Protein AF-0000000070612175 (afdb_homodimer)

InterPro domains:
  IPR002068 Alpha crystallin/Hsp20 domain [PF00011] (38-135)
  IPR002068 Alpha crystallin/Hsp20 domain [PS01031] (26-137)
  IPR008978 HSP20-like chaperone [G3DSA:2.60.40.790] (31-135)
  IPR008978 HSP20-like chaperone [SSF49764] (30-135)
  IPR022848 Small heat shock protein IbpB [MF_02001] (1-142)
  IPR022848 Small heat shock protein IbpB [NF008618] (1-142)
  IPR037913 Small heat shock protein IbpA/IbpB, ACD domain [cd06470] (33-121)

pLDDT: mean 76.3, std 21.29, range [29.06, 98.12]

Radius of gyration: 29.61 Å; Cα contacts (8 Å, |Δi|>4): 468; chains: 2; bounding box: 37×147×81 Å

Foldseek 3Di:
DPPPPCVVVCCVFQVPQCVVVCVVVVPVDDDPWDWDWDDPDPWKIKIKTQAAQADPVQWDWDDDQQKIKIWGAHDDDPDDDDDPDDDDDHGTDMGMGGHDNQKDFPDWDDDNRMIMTMMGGDDDPPPPPPDDPPPPDPPPPD/DPPPPCVVVCCVFQCPVCVVVCVVVVPVPPDPWDWDWDDPDPWKIKIKTQAAQADPVQWDWDDDQQKIKIWGAHDDDPDDDDDPDDDDDHGTDMDMGGHDNQKDFPDWDADNRMIMTMMGGDDDPPPPPDDDPPPPPDPDPD

Sequence (284 aa):
MRNYDLSPLLRQWIGFDKLANALQNSGESQSFPPYNIEKSDDNHYRITLALAGFRQEDLDIQLEGTRLTVKGTPEQPENEPKWLHQGLVMQPFSLSFTLAENMEVSGATFTNGLLHIDLTRNEPETIPPQRIAINERSALNSMRNYDLSPLLRQWIGFDKLANALQNSGESQSFPPYNIEKSDDNHYRITLALAGFRQEDLDIQLEGTRLTVKGTPEQPENEPKWLHQGLVMQPFSLSFTLAENMEVSGATFTNGLLHIDLTRNEPETIPPQRIAINERSALNS

Secondary structure (DSSP, 8-state):
-----HHHHHHHHHHHHHHHHHHHT-SS--PSSPEEEEE-SSSEEEEEEE-TT--GGGEEEEEETTEEEEEE-PPPPSS--EEEEE------EEEEEEPPTTEEEEEEEEETTEEEEEEEE---------------------/-----HHHHHHHHHHHHHHHHHHHT-SS--PSSPEEEEEEETTEEEEEEE-TT--GGGEEEEEETTEEEEEE-PPPPSS--EEEEE------EEEEEEPPTTEEEEEEEEETTEEEEEEEE---------------------

Organism: NCBI:txid59203

Structure (mmCIF, N/CA/C/O backbone):
data_AF-0000000070612175-model_v1
#
loop_
_entity.id
_entity.type
_entity.pdbx_description
1 polymer 'Small heat shock protein IbpB'
#
loop_
_atom_site.group_PDB
_atom_site.id
_atom_site.type_symbol
_atom_site.label_atom_id
_atom_site.label_alt_id
_atom_site.label_comp_id
_atom_site.label_asym_id
_atom_site.label_entity_id
_atom_site.label_seq_id
_atom_site.pdbx_PDB_ins_code
_atom_site.Cartn_x
_atom_site.Cartn_y
_atom_site.Cartn_z
_atom_site.occupancy
_atom_site.B_iso_or_equiv
_atom_site.auth_seq_id
_atom_site.auth_comp_id
_atom_site.auth_asym_id
_atom_site.auth_atom_id
_atom_site.pdbx_PDB_model_num
ATOM 1 N N . MET A 1 1 ? -13.453 32.75 13.164 1 30.03 1 MET A N 1
ATOM 2 C CA . MET A 1 1 ? -12.695 31.484 13.258 1 30.03 1 MET A CA 1
ATOM 3 C C . MET A 1 1 ? -12.023 31.156 11.922 1 30.03 1 MET A C 1
ATOM 5 O O . MET A 1 1 ? -12.711 30.984 10.914 1 30.03 1 MET A O 1
ATOM 9 N N . ARG A 1 2 ? -10.898 31.703 11.648 1 33.03 2 ARG A N 1
ATOM 10 C CA . ARG A 1 2 ? -10.367 31.766 10.289 1 33.03 2 ARG A CA 1
ATOM 11 C C . ARG A 1 2 ? -9.953 30.375 9.805 1 33.03 2 ARG A C 1
ATOM 13 O O . ARG A 1 2 ? -9.07 29.75 10.383 1 33.03 2 ARG A O 1
ATOM 20 N N . ASN A 1 3 ? -10.797 29.594 9.234 1 36.06 3 ASN A N 1
ATOM 21 C CA . ASN A 1 3 ? -10.703 28.281 8.625 1 36.06 3 ASN A CA 1
ATOM 22 C C . ASN A 1 3 ? -9.586 28.219 7.586 1 36.06 3 ASN A C 1
ATOM 24 O O . ASN A 1 3 ? -9.688 28.812 6.52 1 36.06 3 ASN A O 1
ATOM 28 N N . TYR A 1 4 ? -8.359 28.375 8.133 1 40.34 4 TYR A N 1
ATOM 29 C CA . TYR A 1 4 ? -7.32 28.297 7.117 1 40.34 4 TYR A CA 1
ATOM 30 C C . TYR A 1 4 ? -7.422 27 6.328 1 40.34 4 TYR A C 1
ATOM 32 O O . TYR A 1 4 ? -7.211 25.922 6.875 1 40.34 4 TYR A O 1
ATOM 40 N N . ASP A 1 5 ? -8.266 27 5.398 1 44.97 5 ASP A N 1
ATOM 41 C CA . ASP A 1 5 ? -8.398 25.969 4.363 1 44.97 5 ASP A CA 1
ATOM 42 C C . ASP A 1 5 ? -7.035 25.609 3.781 1 44.97 5 ASP A C 1
ATOM 44 O O . ASP A 1 5 ? -6.367 26.438 3.168 1 44.97 5 ASP A O 1
ATOM 48 N N . LEU A 1 6 ? -6.418 24.656 4.566 1 51.06 6 LEU A N 1
ATOM 49 C CA . LEU A 1 6 ? -5.121 24.188 4.086 1 51.06 6 LEU A CA 1
ATOM 50 C C . LEU A 1 6 ? -5.215 23.734 2.635 1 51.06 6 LEU A C 1
ATOM 52 O O . LEU A 1 6 ? -4.199 23.391 2.02 1 51.06 6 LEU A O 1
ATOM 56 N N . SER A 1 7 ? -6.504 23.703 2.135 1 52.03 7 SER A N 1
ATOM 57 C CA . SER A 1 7 ? -6.648 23.281 0.743 1 52.03 7 SER A CA 1
ATOM 58 C C . SER A 1 7 ? -5.77 24.125 -0.18 1 52.03 7 SER A C 1
ATOM 60 O O . SER A 1 7 ? -5.055 23.594 -1.026 1 52.03 7 SER A O 1
ATOM 62 N N . PRO A 1 8 ? -5.992 25.406 -0.081 1 51.88 8 PRO A N 1
ATOM 63 C CA . PRO A 1 8 ? -5.113 26.234 -0.915 1 51.88 8 PRO A CA 1
ATOM 64 C C . PRO A 1 8 ? -3.635 26.047 -0.581 1 51.88 8 PRO A C 1
ATOM 66 O O . PRO A 1 8 ? -2.779 26.188 -1.459 1 51.88 8 PRO A O 1
ATOM 69 N N . LEU A 1 9 ? -3.398 25.781 0.625 1 50.34 9 LEU A N 1
ATOM 70 C CA . LEU A 1 9 ? -2.01 25.609 1.033 1 50.34 9 LEU A CA 1
ATOM 71 C C . LEU A 1 9 ? -1.46 24.266 0.544 1 50.34 9 LEU A C 1
ATOM 73 O O . LEU A 1 9 ? -0.3 24.188 0.136 1 50.34 9 LEU A O 1
ATOM 77 N N . LEU A 1 10 ? -2.338 23.375 0.688 1 52.38 10 LEU A N 1
ATOM 78 C CA . LEU A 1 10 ? -1.902 22.062 0.208 1 52.38 10 LEU A CA 1
ATOM 79 C C . LEU A 1 10 ? -1.507 22.141 -1.264 1 52.38 10 LEU A C 1
ATOM 81 O O . LEU A 1 10 ? -0.52 21.516 -1.674 1 52.38 10 LEU A O 1
ATOM 85 N N . ARG A 1 11 ? -2.422 22.719 -2.055 1 47.84 11 ARG A N 1
ATOM 86 C CA . ARG A 1 11 ? -2.072 22.906 -3.459 1 47.84 11 ARG A CA 1
ATOM 87 C C . ARG A 1 11 ? -0.738 23.625 -3.6 1 47.84 11 ARG A C 1
ATOM 89 O O . ARG A 1 11 ? 0.054 23.312 -4.492 1 47.84 11 ARG A O 1
ATOM 96 N N . GLN A 1 12 ? -0.571 24.656 -2.947 1 44.84 12 GLN A N 1
ATOM 97 C CA . GLN A 1 12 ? 0.654 25.453 -2.979 1 44.84 12 GLN A CA 1
ATOM 98 C C . GLN A 1 12 ? 1.843 24.641 -2.461 1 44.84 12 GLN A C 1
ATOM 100 O O . GLN A 1 12 ? 2.965 24.797 -2.947 1 44.84 12 GLN A O 1
ATOM 105 N N . TRP A 1 13 ? 1.616 23.922 -1.506 1 46.62 13 TRP A N 1
ATOM 106 C CA . TRP A 1 13 ? 2.656 23.188 -0.787 1 46.62 13 TRP A CA 1
ATOM 107 C C . TRP A 1 13 ? 2.988 21.875 -1.492 1 46.62 13 TRP A C 1
ATOM 109 O O . TRP A 1 13 ? 4.156 21.484 -1.575 1 46.62 13 TRP A O 1
ATOM 119 N N . ILE A 1 14 ? 1.94 21.141 -1.938 1 46.22 14 ILE A N 1
ATOM 120 C CA . ILE A 1 14 ? 2.123 19.875 -2.639 1 46.22 14 ILE A CA 1
ATOM 121 C C . ILE A 1 14 ? 2.596 20.141 -4.066 1 46.22 14 ILE A C 1
ATOM 123 O O . ILE A 1 14 ? 3.113 19.234 -4.734 1 46.22 14 ILE A O 1
ATOM 127 N N . GLY A 1 15 ? 2.32 21.234 -4.527 1 43.47 15 GLY A N 1
ATOM 128 C CA . GLY A 1 15 ? 2.574 21.547 -5.926 1 43.47 15 GLY A CA 1
ATOM 129 C C . GLY A 1 15 ? 4.02 21.312 -6.336 1 43.47 15 GLY A C 1
ATOM 130 O O . GLY A 1 15 ? 4.289 20.891 -7.461 1 43.47 15 GLY A O 1
ATOM 131 N N . PHE A 1 16 ? 4.938 21.812 -5.57 1 42.5 16 PHE A N 1
ATOM 132 C CA . PHE A 1 16 ? 6.258 21.797 -6.184 1 42.5 16 PHE A CA 1
ATOM 133 C C . PHE A 1 16 ? 6.77 20.375 -6.34 1 42.5 16 PHE A C 1
ATOM 135 O O . PHE A 1 16 ? 7.383 20.031 -7.352 1 42.5 16 PHE A O 1
ATOM 142 N N . ASP A 1 17 ? 6.617 19.609 -5.27 1 46 17 ASP A N 1
ATOM 143 C CA . ASP A 1 17 ? 7.211 18.281 -5.387 1 46 17 ASP A CA 1
ATOM 144 C C . ASP A 1 17 ? 6.367 17.375 -6.285 1 46 17 ASP A C 1
ATOM 146 O O . ASP A 1 17 ? 6.895 16.484 -6.957 1 46 17 ASP A O 1
ATOM 150 N N . LYS A 1 18 ? 5.039 17.625 -6.199 1 46.41 18 LYS A N 1
ATOM 151 C CA . LYS A 1 18 ? 4.273 16.969 -7.258 1 46.41 18 LYS A CA 1
ATOM 152 C C . LYS A 1 18 ? 4.648 17.516 -8.625 1 46.41 18 LYS A C 1
ATOM 154 O O . LYS A 1 18 ? 4.656 16.781 -9.617 1 46.41 18 LYS A O 1
ATOM 159 N N . LEU A 1 19 ? 4.875 18.797 -8.594 1 45.16 19 LEU A N 1
ATOM 160 C CA . LEU A 1 19 ? 5.32 19.375 -9.859 1 45.16 19 LEU A CA 1
ATOM 161 C C . LEU A 1 19 ? 6.645 18.766 -10.297 1 45.16 19 LEU A C 1
ATOM 163 O O . LEU A 1 19 ? 6.828 18.453 -11.477 1 45.16 19 LEU A O 1
ATOM 167 N N . ALA A 1 20 ? 7.551 18.766 -9.383 1 44.38 20 ALA A N 1
ATOM 168 C CA . ALA A 1 20 ? 8.812 18.156 -9.789 1 44.38 20 ALA A CA 1
ATOM 169 C C . ALA A 1 20 ? 8.625 16.688 -10.141 1 44.38 20 ALA A C 1
ATOM 171 O O . ALA A 1 20 ? 9.18 16.203 -11.133 1 44.38 20 ALA A O 1
ATOM 172 N N . ASN A 1 21 ? 7.914 16.016 -9.289 1 46.25 21 ASN A N 1
ATOM 173 C CA . ASN A 1 21 ? 7.617 14.625 -9.641 1 46.25 21 ASN A CA 1
ATOM 174 C C . ASN A 1 21 ? 6.668 14.539 -10.836 1 46.25 21 ASN A C 1
ATOM 176 O O . ASN A 1 21 ? 6.816 13.672 -11.695 1 46.25 21 ASN A O 1
ATOM 180 N N . ALA A 1 22 ? 5.625 15.398 -10.836 1 43.97 22 ALA A N 1
ATOM 181 C CA . ALA A 1 22 ? 4.734 15.461 -11.992 1 43.97 22 ALA A CA 1
ATOM 182 C C . ALA A 1 22 ? 5.488 15.891 -13.242 1 43.97 22 ALA A C 1
ATOM 184 O O . ALA A 1 22 ? 5.23 15.391 -14.336 1 43.97 22 ALA A O 1
ATOM 185 N N . LEU A 1 23 ? 6.18 16.938 -13.164 1 44.41 23 LEU A N 1
ATOM 186 C CA . LEU A 1 23 ? 6.941 17.344 -14.344 1 44.41 23 LEU A CA 1
ATOM 187 C C . LEU A 1 23 ? 7.863 16.234 -14.812 1 44.41 23 LEU A C 1
ATOM 189 O O . LEU A 1 23 ? 8.07 16.047 -16.016 1 44.41 23 LEU A O 1
ATOM 193 N N . GLN A 1 24 ? 8.539 15.648 -13.883 1 44.69 24 GLN A N 1
ATOM 194 C CA . GLN A 1 24 ? 9.312 14.5 -14.344 1 44.69 24 GLN A CA 1
ATOM 195 C C . GLN A 1 24 ? 8.406 13.375 -14.828 1 44.69 24 GLN A C 1
ATOM 197 O O . GLN A 1 24 ? 8.758 12.641 -15.75 1 44.69 24 GLN A O 1
ATOM 202 N N . ASN A 1 25 ? 7.324 13.188 -14 1 45.19 25 ASN A N 1
ATOM 203 C CA . ASN A 1 25 ? 6.34 12.242 -14.523 1 45.19 25 ASN A CA 1
ATOM 204 C C . ASN A 1 25 ? 5.246 12.961 -15.312 1 45.19 25 ASN A C 1
ATOM 206 O O . ASN A 1 25 ? 4.234 13.375 -14.734 1 45.19 25 ASN A O 1
ATOM 210 N N . SER A 1 26 ? 5.379 13.852 -16.078 1 42.25 26 SER A N 1
ATOM 211 C CA . SER A 1 26 ? 4.426 14.547 -16.938 1 42.25 26 SER A CA 1
ATOM 212 C C . SER A 1 26 ? 3.156 13.727 -17.141 1 42.25 26 SER A C 1
ATOM 214 O O . SER A 1 26 ? 2.15 14.242 -17.625 1 42.25 26 SER A O 1
ATOM 216 N N . GLY A 1 27 ? 3.217 12.43 -17.5 1 41.69 27 GLY A N 1
ATOM 217 C CA . GLY A 1 27 ? 1.937 11.781 -17.734 1 41.69 27 GLY A CA 1
ATOM 218 C C . GLY A 1 27 ? 1.049 11.734 -16.516 1 41.69 27 GLY A C 1
ATOM 219 O O . GLY A 1 27 ? 1.504 12.016 -15.398 1 41.69 27 GLY A O 1
ATOM 220 N N . GLU A 1 28 ? -0.386 11.688 -16.547 1 43.66 28 GLU A N 1
ATOM 221 C CA . GLU A 1 28 ? -1.473 11.414 -15.602 1 43.66 28 GLU A CA 1
ATOM 222 C C . GLU A 1 28 ? -1.005 10.516 -14.461 1 43.66 28 GLU A C 1
ATOM 224 O O . GLU A 1 28 ? -1.824 9.93 -13.75 1 43.66 28 GLU A O 1
ATOM 229 N N . SER A 1 29 ? 0.224 10.18 -14.297 1 48.75 29 SER A N 1
ATOM 230 C CA . SER A 1 29 ? 0.686 9.078 -13.461 1 48.75 29 SER A CA 1
ATOM 231 C C . SER A 1 29 ? 0.531 9.414 -11.977 1 48.75 29 SER A C 1
ATOM 233 O O . SER A 1 29 ? 0.9 10.508 -11.539 1 48.75 29 SER A O 1
ATOM 235 N N . GLN A 1 30 ? -0.435 8.945 -11.305 1 54.59 30 GLN A N 1
ATOM 236 C CA . GLN A 1 30 ? -0.708 9.031 -9.875 1 54.59 30 GLN A CA 1
ATOM 237 C C . GLN A 1 30 ? 0.587 9.047 -9.07 1 54.59 30 GLN A C 1
ATOM 239 O O . GLN A 1 30 ? 1.458 8.195 -9.266 1 54.59 30 GLN A O 1
ATOM 244 N N . SER A 1 31 ? 0.996 10.156 -8.414 1 72.81 31 SER A N 1
ATOM 245 C CA . SER A 1 31 ? 2.162 10.383 -7.57 1 72.81 31 SER A CA 1
ATOM 246 C C . SER A 1 31 ? 2.307 9.281 -6.527 1 72.81 31 SER A C 1
ATOM 248 O O . SER A 1 31 ? 1.311 8.766 -6.016 1 72.81 31 SER A O 1
ATOM 250 N N . PHE A 1 32 ? 3.443 8.633 -6.523 1 85.12 32 PHE A N 1
ATOM 251 C CA . PHE A 1 32 ? 3.787 7.684 -5.477 1 85.12 32 PHE A CA 1
ATOM 252 C C . PHE A 1 32 ? 4.586 8.359 -4.367 1 85.12 32 PHE A C 1
ATOM 254 O O . PHE A 1 32 ? 5.496 9.148 -4.645 1 85.12 32 PHE A O 1
ATOM 261 N N . PRO A 1 33 ? 4.316 8.047 -3.062 1 92.75 33 PRO A N 1
ATOM 262 C CA . PRO A 1 33 ? 3.25 7.156 -2.607 1 92.75 33 PRO A CA 1
ATOM 263 C C . PRO A 1 33 ? 1.924 7.883 -2.396 1 92.75 33 PRO A C 1
ATOM 265 O O . PRO A 1 33 ? 1.91 9.086 -2.131 1 92.75 33 PRO A O 1
ATOM 268 N N . PRO A 1 34 ? 0.816 7.086 -2.57 1 91.38 34 PRO A N 1
ATOM 269 C CA . PRO A 1 34 ? -0.461 7.68 -2.166 1 91.38 34 PRO A CA 1
ATOM 270 C C . PRO A 1 34 ? -0.482 8.086 -0.694 1 91.38 34 PRO A C 1
ATOM 272 O O . PRO A 1 34 ? 0.13 7.418 0.143 1 91.38 34 PRO A O 1
ATOM 275 N N . TYR A 1 35 ? -1.179 9.18 -0.452 1 92.62 35 TYR A N 1
ATOM 276 C CA . TYR A 1 35 ? -1.218 9.617 0.939 1 92.62 35 TYR A CA 1
ATOM 277 C C . TYR A 1 35 ? -2.525 10.336 1.25 1 92.62 35 TYR A C 1
ATOM 279 O O . TYR A 1 35 ? -3.236 10.766 0.338 1 92.62 35 TYR A O 1
ATOM 287 N N . ASN A 1 36 ? -2.848 10.359 2.539 1 92.56 36 ASN A N 1
ATOM 288 C CA . ASN A 1 36 ? -3.969 11.117 3.088 1 92.56 36 ASN A CA 1
ATOM 289 C C . ASN A 1 36 ? -3.496 12.195 4.059 1 92.56 36 ASN A C 1
ATOM 291 O O . ASN A 1 36 ? -2.445 12.055 4.688 1 92.56 36 ASN A O 1
ATOM 295 N N . ILE A 1 37 ? -4.211 13.234 4.109 1 91.12 37 ILE A N 1
ATOM 296 C CA . ILE A 1 37 ? -4.074 14.227 5.168 1 91.12 37 ILE A CA 1
ATOM 297 C C . ILE A 1 37 ? -5.426 14.453 5.84 1 91.12 37 ILE A C 1
ATOM 299 O O . ILE A 1 37 ? -6.422 14.734 5.164 1 91.12 37 ILE A O 1
ATOM 303 N N . GLU A 1 38 ? -5.367 14.25 7.164 1 92 38 GLU A N 1
ATOM 304 C CA . GLU A 1 38 ? -6.629 14.422 7.879 1 92 38 GLU A CA 1
ATOM 305 C C . GLU A 1 38 ? -6.465 15.375 9.062 1 92 38 GLU A C 1
ATOM 307 O O . GLU A 1 38 ? -5.359 15.547 9.578 1 92 38 GLU A O 1
ATOM 312 N N . LYS A 1 39 ? -7.602 15.922 9.312 1 89.62 39 LYS A N 1
ATOM 313 C CA . LYS A 1 39 ? -7.707 16.719 10.531 1 89.62 39 LYS A CA 1
ATOM 314 C C . LYS A 1 39 ? -8.531 16 11.594 1 89.62 39 LYS A C 1
ATOM 316 O O . LYS A 1 39 ? -9.695 15.672 11.359 1 89.62 39 LYS A O 1
ATOM 321 N N . SER A 1 40 ? -7.926 15.625 12.664 1 83.38 40 SER A N 1
ATOM 322 C CA . SER A 1 40 ? -8.625 14.898 13.711 1 83.38 40 SER A CA 1
ATOM 323 C C . SER A 1 40 ? -9.422 15.844 14.609 1 83.38 40 SER A C 1
ATOM 325 O O . SER A 1 40 ? -10.508 15.5 15.078 1 83.38 40 SER A O 1
ATOM 327 N N . ASP A 1 41 ? -8.883 16.844 15.008 1 82.81 41 ASP A N 1
ATOM 328 C CA . ASP A 1 41 ? -9.555 17.938 15.695 1 82.81 41 ASP A CA 1
ATOM 329 C C . ASP A 1 41 ? -8.93 19.281 15.328 1 82.81 41 ASP A C 1
ATOM 331 O O . ASP A 1 41 ? -8.188 19.391 14.352 1 82.81 41 ASP A O 1
ATOM 335 N N . ASP A 1 42 ? -9.273 20.312 16.078 1 78.44 42 ASP A N 1
ATOM 336 C CA . ASP A 1 42 ? -8.891 21.656 15.688 1 78.44 42 ASP A CA 1
ATOM 337 C C . ASP A 1 42 ? -7.371 21.828 15.68 1 78.44 42 ASP A C 1
ATOM 339 O O . ASP A 1 42 ? -6.832 22.656 14.945 1 78.44 42 ASP A O 1
ATOM 343 N N . ASN A 1 43 ? -6.707 20.953 16.406 1 87.75 43 ASN A N 1
ATOM 344 C CA . ASN A 1 43 ? -5.27 21.172 16.531 1 87.75 43 ASN A CA 1
ATOM 345 C C . ASN A 1 43 ? -4.477 19.922 16.172 1 87.75 43 ASN A C 1
ATOM 347 O O . ASN A 1 43 ? -3.252 19.891 16.328 1 87.75 43 ASN A O 1
ATOM 351 N N . HIS A 1 44 ? -5.148 18.953 15.797 1 91.75 44 HIS A N 1
ATOM 352 C CA . HIS A 1 44 ? -4.441 17.703 15.516 1 91.75 44 HIS A CA 1
ATOM 353 C C . HIS A 1 44 ? -4.629 17.281 14.07 1 91.75 44 HIS A C 1
ATOM 355 O O . HIS A 1 44 ? -5.75 17.297 13.555 1 91.75 44 HIS A O 1
ATOM 361 N N . TYR A 1 45 ? -3.5 16.969 13.391 1 92.38 45 TYR A N 1
ATOM 362 C CA . TYR A 1 45 ? -3.482 16.516 12 1 92.38 45 TYR A CA 1
ATOM 363 C C . TYR A 1 45 ? -2.672 15.242 11.859 1 92.38 45 TYR A C 1
ATOM 365 O O . TYR A 1 45 ? -1.813 14.938 12.688 1 92.38 45 TYR A O 1
ATOM 373 N N . ARG A 1 46 ? -3.059 14.57 10.805 1 94.56 46 ARG A N 1
ATOM 374 C CA . ARG A 1 46 ? -2.277 13.367 10.531 1 94.56 46 ARG A CA 1
ATOM 375 C C . ARG A 1 46 ? -2.057 13.188 9.031 1 94.56 46 ARG A C 1
ATOM 377 O O . ARG A 1 46 ? -2.994 13.312 8.242 1 94.56 46 ARG A O 1
ATOM 384 N N . ILE A 1 47 ? -0.819 12.961 8.656 1 93.88 47 ILE A N 1
ATOM 385 C CA . ILE A 1 47 ? -0.459 12.531 7.312 1 93.88 47 ILE A CA 1
ATOM 386 C C . ILE A 1 47 ? -0.247 11.023 7.289 1 93.88 47 ILE A C 1
ATOM 388 O O . ILE A 1 47 ? 0.458 10.477 8.141 1 93.88 47 ILE A O 1
ATOM 392 N N . THR A 1 48 ? -0.921 10.367 6.379 1 95.88 48 THR A N 1
ATOM 393 C CA . THR A 1 48 ? -0.756 8.922 6.242 1 95.88 48 THR A CA 1
ATOM 394 C C . THR A 1 48 ? -0.279 8.562 4.84 1 95.88 48 THR A C 1
ATOM 396 O O . THR A 1 48 ? -0.896 8.961 3.848 1 95.88 48 THR A O 1
ATOM 399 N N . LEU A 1 49 ? 0.831 7.871 4.746 1 95.5 49 LEU A N 1
ATOM 400 C CA . LEU A 1 49 ? 1.366 7.398 3.473 1 95.5 49 LEU A CA 1
ATOM 401 C C . LEU A 1 49 ? 1.259 5.883 3.365 1 95.5 49 LEU A C 1
ATOM 403 O O . LEU A 1 49 ? 1.541 5.164 4.328 1 95.5 49 LEU A O 1
ATOM 407 N N . ALA A 1 50 ? 0.842 5.371 2.215 1 97 50 ALA A N 1
ATOM 408 C CA . ALA A 1 50 ? 0.855 3.934 1.957 1 97 50 ALA A CA 1
ATOM 409 C C . ALA A 1 50 ? 2.178 3.5 1.335 1 97 50 ALA A C 1
ATOM 411 O O . ALA A 1 50 ? 2.482 3.859 0.195 1 97 50 ALA A O 1
ATOM 412 N N . LEU A 1 51 ? 2.889 2.713 2.111 1 97.62 51 LEU A N 1
ATOM 413 C CA . LEU A 1 51 ? 4.246 2.332 1.741 1 97.62 51 LEU A CA 1
ATOM 414 C C . LEU A 1 51 ? 4.441 0.824 1.867 1 97.62 51 LEU A C 1
ATOM 416 O O . LEU A 1 51 ? 5.449 0.367 2.414 1 97.62 51 LEU A O 1
ATOM 420 N N . ALA A 1 52 ? 3.475 0.134 1.382 1 97.12 52 ALA A N 1
ATOM 421 C CA . ALA A 1 52 ? 3.578 -1.323 1.424 1 97.12 52 ALA A CA 1
ATOM 422 C C . ALA A 1 52 ? 4.922 -1.793 0.872 1 97.12 52 ALA A C 1
ATOM 424 O O . ALA A 1 52 ? 5.363 -1.331 -0.183 1 97.12 52 ALA A O 1
ATOM 425 N N . GLY A 1 53 ? 5.582 -2.68 1.623 1 96.31 53 GLY A N 1
ATOM 426 C CA . GLY A 1 53 ? 6.828 -3.281 1.173 1 96.31 53 GLY A CA 1
ATOM 427 C C . GLY A 1 53 ? 8.062 -2.574 1.706 1 96.31 53 GLY A C 1
ATOM 428 O O . GLY A 1 53 ? 9.164 -3.113 1.646 1 96.31 53 GLY A O 1
ATOM 429 N N . PHE A 1 54 ? 7.867 -1.357 2.188 1 97.38 54 PHE A N 1
ATOM 430 C CA . PHE A 1 54 ? 8.977 -0.665 2.84 1 97.38 54 PHE A CA 1
ATOM 431 C C . PHE A 1 54 ? 9.148 -1.152 4.273 1 97.38 54 PHE A C 1
ATOM 433 O O . PHE A 1 54 ? 8.188 -1.594 4.906 1 97.38 54 PHE A O 1
ATOM 440 N N . ARG A 1 55 ? 10.398 -1.06 4.699 1 96.56 55 ARG A N 1
ATOM 441 C CA . ARG A 1 55 ? 10.688 -1.188 6.125 1 96.56 55 ARG A CA 1
ATOM 442 C C . ARG A 1 55 ? 10.93 0.177 6.758 1 96.56 55 ARG A C 1
ATOM 444 O O . ARG A 1 55 ? 11.242 1.146 6.062 1 96.56 55 ARG A O 1
ATOM 451 N N . GLN A 1 56 ? 10.711 0.159 8.031 1 96.44 56 GLN A N 1
ATOM 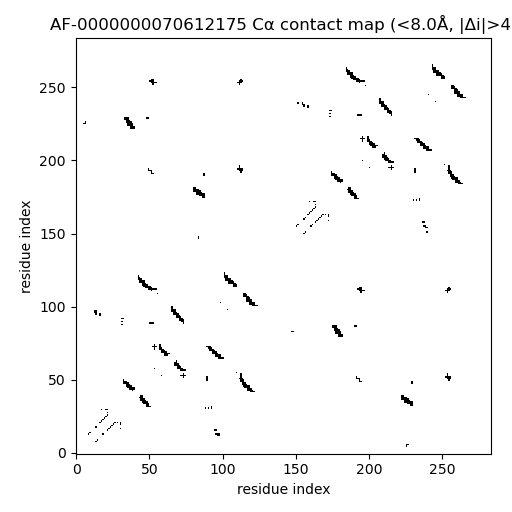452 C CA . GLN A 1 56 ? 10.977 1.409 8.742 1 96.44 56 GLN A CA 1
ATOM 453 C C . GLN A 1 56 ? 12.367 1.935 8.422 1 96.44 56 GLN A C 1
ATOM 455 O O . GLN A 1 56 ? 12.57 3.143 8.273 1 96.44 56 GLN A O 1
ATOM 460 N N . GLU A 1 57 ? 13.328 1.023 8.344 1 96.69 57 GLU A N 1
ATOM 461 C CA . GLU A 1 57 ? 14.719 1.402 8.117 1 96.69 57 GLU A CA 1
ATOM 462 C C . GLU A 1 57 ? 14.922 1.945 6.703 1 96.69 57 GLU A C 1
ATOM 464 O O . GLU A 1 57 ? 15.961 2.539 6.406 1 96.69 57 GLU A O 1
ATOM 469 N N . ASP A 1 58 ? 13.945 1.76 5.828 1 97.5 58 ASP A N 1
ATOM 470 C CA . ASP A 1 58 ? 14.039 2.258 4.461 1 97.5 58 ASP A CA 1
ATOM 471 C C . ASP A 1 58 ? 13.609 3.721 4.375 1 97.5 58 ASP A C 1
ATOM 473 O O . ASP A 1 58 ? 13.711 4.344 3.316 1 97.5 58 ASP A O 1
ATOM 477 N N . LEU A 1 59 ? 13.133 4.27 5.488 1 97.88 59 LEU A N 1
ATOM 478 C CA . LEU A 1 59 ? 12.492 5.582 5.473 1 97.88 59 LEU A CA 1
ATOM 479 C C . LEU A 1 59 ? 13.336 6.605 6.23 1 97.88 59 LEU A C 1
ATOM 481 O O . LEU A 1 59 ? 13.977 6.27 7.227 1 97.88 59 LEU A O 1
ATOM 485 N N . ASP A 1 60 ? 13.289 7.797 5.68 1 97.62 60 ASP A N 1
ATOM 486 C CA . ASP A 1 60 ? 13.906 8.953 6.32 1 97.62 60 ASP A CA 1
ATOM 487 C C . ASP A 1 60 ? 12.922 10.117 6.418 1 97.62 60 ASP A C 1
ATOM 489 O O . ASP A 1 60 ? 12.328 10.516 5.418 1 97.62 60 ASP A O 1
ATOM 493 N N . ILE A 1 61 ? 12.719 10.57 7.59 1 97.19 61 ILE A N 1
ATOM 494 C CA . ILE A 1 61 ? 11.812 11.688 7.844 1 97.19 61 ILE A CA 1
ATOM 495 C C . ILE A 1 61 ? 12.594 12.852 8.453 1 97.19 61 ILE A C 1
ATOM 497 O O . ILE A 1 61 ? 13.234 12.695 9.5 1 97.19 61 ILE A O 1
ATOM 501 N N . GLN A 1 62 ? 12.453 13.992 7.805 1 96.38 62 GLN A N 1
ATOM 502 C CA . GLN A 1 62 ? 13.211 15.148 8.266 1 96.38 62 GLN A CA 1
ATOM 503 C C . GLN A 1 62 ? 12.344 16.406 8.289 1 96.38 62 GLN A C 1
ATOM 505 O O . GLN A 1 62 ? 11.562 16.641 7.363 1 96.38 62 GLN A O 1
ATOM 510 N N . LEU A 1 63 ? 12.578 17.094 9.336 1 94.25 63 LEU A N 1
ATOM 511 C CA . LEU A 1 63 ? 11.961 18.406 9.422 1 94.25 63 LEU A CA 1
ATOM 512 C C . LEU A 1 63 ? 13.016 19.5 9.383 1 94.25 63 LEU A C 1
ATOM 514 O O . LEU A 1 63 ? 13.891 19.562 10.25 1 94.25 63 LEU A O 1
ATOM 518 N N . GLU A 1 64 ? 13 20.297 8.375 1 92.88 64 GLU A N 1
ATOM 519 C CA . GLU A 1 64 ? 13.859 21.469 8.242 1 92.88 64 GLU A CA 1
ATOM 520 C C . GLU A 1 64 ? 13.031 22.75 8.164 1 92.88 64 GLU A C 1
ATOM 522 O O . GLU A 1 64 ? 12.453 23.062 7.125 1 92.88 64 GLU A O 1
ATOM 527 N N . GLY A 1 65 ? 13.125 23.531 9.344 1 91.25 65 GLY A N 1
ATOM 528 C CA . GLY A 1 65 ? 12.188 24.641 9.414 1 91.25 65 GLY A CA 1
ATOM 529 C C . GLY A 1 65 ? 10.742 24.203 9.375 1 91.25 65 GLY A C 1
ATOM 530 O O . GLY A 1 65 ? 10.297 23.422 10.219 1 91.25 65 GLY A O 1
ATOM 531 N N . THR A 1 66 ? 10.016 24.656 8.273 1 89.38 66 THR A N 1
ATOM 532 C CA . THR A 1 66 ? 8.602 24.297 8.148 1 89.38 66 THR A CA 1
ATOM 533 C C . THR A 1 66 ? 8.406 23.25 7.055 1 89.38 66 THR A C 1
ATOM 535 O O . THR A 1 66 ? 7.27 22.891 6.73 1 89.38 66 THR A O 1
ATOM 538 N N . ARG A 1 67 ? 9.508 22.781 6.633 1 90.56 67 ARG A N 1
ATOM 539 C CA . ARG A 1 67 ? 9.406 21.797 5.555 1 90.56 67 ARG A CA 1
ATOM 540 C C . ARG A 1 67 ? 9.609 20.375 6.074 1 90.56 67 ARG A C 1
ATOM 542 O O . ARG A 1 67 ? 10.688 20.047 6.559 1 90.56 67 ARG A O 1
ATOM 549 N N . LEU A 1 68 ? 8.57 19.578 6.016 1 93.06 68 LEU A N 1
ATOM 550 C CA . LEU A 1 68 ? 8.625 18.156 6.363 1 93.06 68 LEU A CA 1
ATOM 551 C C . LEU A 1 68 ? 8.898 17.297 5.133 1 93.06 68 LEU A C 1
ATOM 553 O O . LEU A 1 68 ? 8.125 17.328 4.168 1 93.06 68 LEU A O 1
ATOM 557 N N . THR A 1 69 ? 9.984 16.578 5.195 1 93.31 69 THR A N 1
ATOM 558 C CA . THR A 1 69 ? 10.344 15.75 4.055 1 93.31 69 THR A CA 1
ATOM 559 C C . THR A 1 69 ? 10.383 14.281 4.449 1 93.31 69 THR A C 1
ATOM 561 O O . THR A 1 69 ? 10.945 13.922 5.488 1 93.31 69 THR A O 1
ATOM 564 N N . VAL A 1 70 ? 9.672 13.453 3.639 1 94.81 70 VAL A N 1
ATOM 565 C CA . VAL A 1 70 ? 9.719 12.008 3.797 1 94.81 70 VAL A CA 1
ATOM 566 C C . VAL A 1 70 ? 10.359 11.375 2.566 1 94.81 70 VAL A C 1
ATOM 568 O O . VAL A 1 70 ? 9.93 11.617 1.438 1 94.81 70 VAL A O 1
ATOM 571 N N . LYS A 1 71 ? 11.398 10.633 2.875 1 95.44 71 LYS A N 1
ATOM 572 C CA . LYS A 1 71 ? 12.086 9.922 1.805 1 95.44 71 LYS A CA 1
ATOM 573 C C . LYS A 1 71 ? 12.117 8.422 2.076 1 95.44 71 LYS A C 1
ATOM 575 O O . LYS A 1 71 ? 12.172 7.992 3.23 1 95.44 71 LYS A O 1
ATOM 580 N N . GLY A 1 72 ? 12.086 7.672 0.953 1 95.62 72 GLY A N 1
ATOM 581 C CA . GLY A 1 72 ? 12.203 6.227 1.084 1 95.62 72 GLY A CA 1
ATOM 582 C C . GLY A 1 72 ? 12.805 5.566 -0.138 1 95.62 72 GLY A C 1
ATOM 583 O O . GLY A 1 72 ? 12.555 5.984 -1.269 1 95.62 72 GLY A O 1
ATOM 584 N N . THR A 1 73 ? 13.555 4.566 0.113 1 95.12 73 THR A N 1
ATOM 585 C CA . THR A 1 73 ? 14.086 3.691 -0.926 1 95.12 73 THR A CA 1
ATOM 586 C C . THR A 1 73 ? 13.805 2.229 -0.596 1 95.12 73 THR A C 1
ATOM 588 O O . THR A 1 73 ? 14.32 1.7 0.393 1 95.12 73 THR A O 1
ATOM 591 N N . PRO A 1 74 ? 12.961 1.618 -1.472 1 92.81 74 PRO A N 1
ATOM 592 C CA . PRO A 1 74 ? 12.672 0.216 -1.163 1 92.81 74 PRO A CA 1
ATOM 593 C C . PRO A 1 74 ? 13.867 -0.702 -1.398 1 92.81 74 PRO A C 1
ATOM 595 O O . PRO A 1 74 ? 14.75 -0.383 -2.203 1 92.81 74 PRO A O 1
ATOM 598 N N . GLU A 1 75 ? 13.812 -1.779 -0.661 1 90.75 75 GLU A N 1
ATOM 599 C CA . GLU A 1 75 ? 14.852 -2.783 -0.884 1 90.75 75 GLU A CA 1
ATOM 600 C C . GLU A 1 75 ? 14.758 -3.369 -2.289 1 90.75 75 GLU A C 1
ATOM 602 O O . GLU A 1 75 ? 13.664 -3.664 -2.773 1 90.75 75 GLU A O 1
ATOM 607 N N . GLN A 1 76 ? 15.852 -3.422 -2.916 1 84.06 76 GLN A N 1
ATOM 608 C CA . GLN A 1 76 ? 15.883 -3.986 -4.262 1 84.06 76 GLN A CA 1
ATOM 609 C C . GLN A 1 76 ? 15.969 -5.512 -4.215 1 84.06 76 GLN A C 1
ATOM 611 O O . GLN A 1 76 ? 16.703 -6.074 -3.393 1 84.06 76 GLN A O 1
ATOM 616 N N . PRO A 1 77 ? 15.164 -6.016 -5.137 1 79.12 77 PRO A N 1
ATOM 617 C CA . PRO A 1 77 ? 15.305 -7.473 -5.18 1 79.12 77 PRO A CA 1
ATOM 618 C C . PRO A 1 77 ? 16.688 -7.922 -5.66 1 79.12 77 PRO A C 1
ATOM 620 O O . PRO A 1 77 ? 17.328 -7.219 -6.445 1 79.12 77 PRO A O 1
ATOM 623 N N . GLU A 1 78 ? 17.094 -8.992 -5.086 1 77.81 78 GLU A N 1
ATOM 624 C CA . GLU A 1 78 ? 18.406 -9.523 -5.461 1 77.81 78 GLU A CA 1
ATOM 625 C C . GLU A 1 78 ? 18.438 -9.922 -6.934 1 77.81 78 GLU A C 1
ATOM 627 O O . GLU A 1 78 ? 19.438 -9.688 -7.625 1 77.81 78 GLU A O 1
ATOM 632 N N . ASN A 1 79 ? 17.375 -10.539 -7.461 1 78 79 ASN A N 1
ATOM 633 C CA . ASN A 1 79 ? 17.25 -10.953 -8.852 1 78 79 ASN A CA 1
ATOM 634 C C . ASN A 1 79 ? 16.031 -10.336 -9.516 1 78 79 ASN A C 1
ATOM 636 O O . ASN A 1 79 ? 15.031 -10.047 -8.852 1 78 79 ASN A O 1
ATOM 640 N N . GLU A 1 80 ? 16.219 -9.992 -10.758 1 77.38 80 GLU A N 1
ATOM 641 C CA . GLU A 1 80 ? 15.07 -9.469 -11.492 1 77.38 80 GLU A CA 1
ATOM 642 C C . GLU A 1 80 ? 14.062 -10.57 -11.797 1 77.38 80 GLU A C 1
ATOM 644 O O . GLU A 1 80 ? 14.344 -11.477 -12.578 1 77.38 80 GLU A O 1
ATOM 649 N N . PRO A 1 81 ? 13.055 -10.484 -11.109 1 77.88 81 PRO A N 1
ATOM 650 C CA . PRO A 1 81 ? 12.078 -11.547 -11.336 1 77.88 81 PRO A CA 1
ATOM 651 C C . PRO A 1 81 ? 11.445 -11.477 -12.727 1 77.88 81 PRO A C 1
ATOM 653 O O . PRO A 1 81 ? 11.453 -10.414 -13.359 1 77.88 81 PRO A O 1
ATOM 656 N N . LYS A 1 82 ? 11.133 -12.641 -13.227 1 85.81 82 LYS A N 1
ATOM 657 C CA . LYS A 1 82 ? 10.32 -12.688 -14.438 1 85.81 82 LYS A CA 1
ATOM 658 C C . LYS A 1 82 ? 8.859 -12.352 -14.141 1 85.81 82 LYS A C 1
ATOM 660 O O . LYS A 1 82 ? 8.148 -13.156 -13.539 1 85.81 82 LYS A O 1
ATOM 665 N N . TRP A 1 83 ? 8.461 -11.25 -14.664 1 85 83 TRP A N 1
ATOM 666 C CA . TRP A 1 83 ? 7.133 -10.758 -14.32 1 85 83 TRP A CA 1
ATOM 667 C C . TRP A 1 83 ? 6.09 -11.305 -15.289 1 85 83 TRP A C 1
ATOM 669 O O . TRP A 1 83 ? 6.27 -11.25 -16.516 1 85 83 TRP A O 1
ATOM 679 N N . LEU A 1 84 ? 5.168 -11.875 -14.656 1 83.06 84 LEU A N 1
ATOM 680 C CA . LEU A 1 84 ? 3.992 -12.258 -15.43 1 83.06 84 LEU A CA 1
ATOM 681 C C . LEU A 1 84 ? 2.934 -11.164 -15.398 1 83.06 84 LEU A C 1
ATOM 683 O O . LEU A 1 84 ? 2.162 -11.008 -16.344 1 83.06 84 LEU A O 1
ATOM 687 N N . HIS A 1 85 ? 2.85 -10.461 -14.352 1 86.12 85 HIS A N 1
ATOM 688 C CA . HIS A 1 85 ? 1.989 -9.305 -14.148 1 86.12 85 HIS A CA 1
ATOM 689 C C . HIS A 1 85 ? 2.596 -8.344 -13.133 1 86.12 85 HIS A C 1
ATOM 691 O O . HIS A 1 85 ? 3.061 -8.758 -12.07 1 86.12 85 HIS A O 1
ATOM 697 N N . GLN A 1 86 ? 2.564 -6.984 -13.531 1 84.69 86 GLN A N 1
ATOM 698 C CA . GLN A 1 86 ? 3.119 -5.973 -12.633 1 84.69 86 GLN A CA 1
ATOM 699 C C . GLN A 1 86 ? 2.133 -4.824 -12.422 1 84.69 86 GLN A C 1
ATOM 701 O O . GLN A 1 86 ? 1.925 -4.004 -13.32 1 84.69 86 GLN A O 1
ATOM 706 N N . GLY A 1 87 ? 1.655 -4.82 -11.258 1 87.25 87 GLY A N 1
ATOM 707 C CA . GLY A 1 87 ? 0.728 -3.752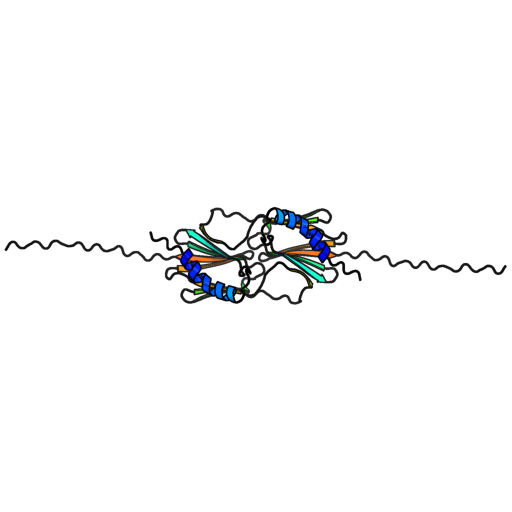 -10.93 1 87.25 87 GLY A CA 1
ATOM 708 C C . GLY A 1 87 ? 1.175 -2.918 -9.742 1 87.25 87 GLY A C 1
ATOM 709 O O . GLY A 1 87 ? 0.626 -1.844 -9.484 1 87.25 87 GLY A O 1
ATOM 710 N N . LEU A 1 88 ? 2.148 -3.363 -9.039 1 89.06 88 LEU A N 1
ATOM 711 C CA . LEU A 1 88 ? 2.629 -2.678 -7.844 1 89.06 88 LEU A CA 1
ATOM 712 C C . LEU A 1 88 ? 3.664 -1.618 -8.203 1 89.06 88 LEU A C 1
ATOM 714 O O . LEU A 1 88 ? 4.523 -1.848 -9.062 1 89.06 88 LEU A O 1
ATOM 718 N N . VAL A 1 89 ? 3.416 -0.531 -7.617 1 85.94 89 VAL A N 1
ATOM 719 C CA . VAL A 1 89 ? 4.438 0.506 -7.734 1 85.94 89 VAL A CA 1
ATOM 720 C C . VAL A 1 89 ? 5.191 0.639 -6.414 1 85.94 89 VAL A C 1
ATOM 722 O O . VAL A 1 89 ? 4.59 0.922 -5.375 1 85.94 89 VAL A O 1
ATOM 725 N N . MET A 1 90 ? 6.355 0.251 -6.441 1 90.56 90 MET A N 1
ATOM 726 C CA . MET A 1 90 ? 7.285 0.422 -5.328 1 90.56 90 MET A CA 1
ATOM 727 C C . MET A 1 90 ? 8.609 1.009 -5.809 1 90.56 90 MET A C 1
ATOM 729 O O . MET A 1 90 ? 9.445 0.293 -6.363 1 90.56 90 MET A O 1
ATOM 733 N N . GLN A 1 91 ? 8.75 2.203 -5.523 1 90.69 91 GLN A N 1
ATOM 734 C CA . GLN A 1 91 ? 9.914 2.914 -6.043 1 90.69 91 GLN A CA 1
ATOM 735 C C . GLN A 1 91 ? 10.414 3.959 -5.051 1 90.69 91 GLN A C 1
ATOM 737 O O . GLN A 1 91 ? 9.703 4.312 -4.105 1 90.69 91 GLN A O 1
ATOM 742 N N . PRO A 1 92 ? 11.695 4.273 -5.227 1 92.75 92 PRO A N 1
ATOM 743 C CA . PRO A 1 92 ? 12.141 5.383 -4.379 1 92.75 92 PRO A CA 1
ATOM 744 C C . PRO A 1 92 ? 11.242 6.613 -4.496 1 92.75 92 PRO A C 1
ATOM 746 O O . PRO A 1 92 ? 10.68 6.871 -5.559 1 92.75 92 PRO A O 1
ATOM 749 N N . PHE A 1 93 ? 11.148 7.328 -3.41 1 88.88 93 PHE A N 1
ATOM 750 C CA . PHE A 1 93 ? 10.305 8.516 -3.438 1 88.88 93 PHE A CA 1
ATOM 751 C C . PHE A 1 93 ? 10.844 9.586 -2.498 1 88.88 93 PHE A C 1
ATOM 753 O O . PHE A 1 93 ? 11.664 9.297 -1.625 1 88.88 93 PHE A O 1
ATOM 760 N N . SER A 1 94 ? 10.422 10.789 -2.727 1 91.69 94 SER A N 1
ATOM 761 C CA . SER A 1 94 ? 10.617 11.945 -1.852 1 91.69 94 SER A CA 1
ATOM 762 C C . SER A 1 94 ? 9.383 12.844 -1.846 1 91.69 94 SER A C 1
ATOM 764 O O . SER A 1 94 ? 9 13.383 -2.885 1 91.69 94 SER A O 1
ATOM 766 N N . LEU A 1 95 ? 8.773 12.906 -0.624 1 88.12 95 LEU A N 1
ATOM 767 C CA . LEU A 1 95 ? 7.602 13.75 -0.451 1 88.12 95 LEU A CA 1
ATOM 768 C C . LEU A 1 95 ? 7.863 14.844 0.58 1 88.12 95 LEU A C 1
ATOM 770 O O . LEU A 1 95 ? 8.477 14.586 1.618 1 88.12 95 LEU A O 1
ATOM 774 N N . SER A 1 96 ? 7.395 15.961 0.23 1 91.25 96 SER A N 1
ATOM 775 C CA . SER A 1 96 ? 7.582 17.062 1.171 1 91.25 96 SER A CA 1
ATOM 776 C C . SER A 1 96 ? 6.281 17.812 1.402 1 91.25 96 SER A C 1
ATOM 778 O O . SER A 1 96 ? 5.484 17.984 0.479 1 91.25 96 SER A O 1
ATOM 780 N N . PHE A 1 97 ? 6.176 18.328 2.619 1 88.19 97 PHE A N 1
ATOM 781 C CA . PHE A 1 97 ? 5.039 19.125 3.053 1 88.19 97 PHE A CA 1
ATOM 782 C C . PHE A 1 97 ? 5.508 20.391 3.77 1 88.19 97 PHE A C 1
ATOM 784 O O . PHE A 1 97 ? 6.434 20.344 4.578 1 88.19 97 PHE A O 1
ATOM 791 N N . THR A 1 98 ? 4.891 21.453 3.432 1 89.56 98 THR A N 1
ATOM 792 C CA . THR A 1 98 ? 5.172 22.688 4.172 1 89.56 98 THR A CA 1
ATOM 793 C C . THR A 1 98 ? 4.172 22.875 5.305 1 89.56 98 THR A C 1
ATOM 795 O O . THR A 1 98 ? 2.967 22.969 5.07 1 89.56 98 THR A O 1
ATOM 798 N N . LEU A 1 99 ? 4.742 22.969 6.457 1 87.62 99 LEU A N 1
ATOM 799 C CA . LEU A 1 99 ? 3.896 23.141 7.633 1 87.62 99 LEU A CA 1
ATOM 800 C C . LEU A 1 99 ? 3.762 24.625 7.992 1 87.62 99 LEU A C 1
ATOM 802 O O . LEU A 1 99 ? 4.637 25.422 7.664 1 87.62 99 LEU A O 1
ATOM 806 N N . ALA A 1 100 ? 2.6 24.922 8.641 1 82.81 100 ALA A N 1
ATOM 807 C CA . ALA A 1 100 ? 2.48 26.266 9.211 1 82.81 100 ALA A CA 1
ATOM 808 C C . ALA A 1 100 ? 3.48 26.469 10.344 1 82.81 100 ALA A C 1
ATOM 810 O O . ALA A 1 100 ? 3.949 25.5 10.953 1 82.81 100 ALA A O 1
ATOM 811 N N . GLU A 1 101 ? 3.76 27.703 10.609 1 83 101 GLU A N 1
ATOM 812 C CA . GLU A 1 101 ? 4.75 28.047 11.633 1 83 101 GLU A CA 1
ATOM 813 C C . GLU A 1 101 ? 4.332 27.516 13 1 83 101 GLU A C 1
ATOM 815 O O . GLU A 1 101 ? 5.18 27.156 13.82 1 83 101 GLU A O 1
ATOM 820 N N . ASN A 1 102 ? 3.08 27.516 13.289 1 87.75 102 ASN A N 1
ATOM 821 C CA . ASN A 1 102 ? 2.611 27.094 14.602 1 87.75 102 ASN A CA 1
ATOM 822 C C . ASN A 1 102 ? 2.277 25.609 14.633 1 87.75 102 ASN A C 1
ATOM 824 O O . ASN A 1 102 ? 1.506 25.156 15.484 1 87.75 102 ASN A O 1
ATOM 828 N N . MET A 1 103 ? 2.824 24.875 13.648 1 89.44 103 MET A N 1
ATOM 829 C CA . MET A 1 103 ? 2.613 23.438 13.609 1 89.44 103 MET A CA 1
ATOM 830 C C . MET A 1 103 ? 3.91 22.688 13.898 1 89.44 103 MET A C 1
ATOM 832 O O . MET A 1 103 ? 4.988 23.125 13.5 1 89.44 103 MET A O 1
ATOM 836 N N . GLU A 1 104 ? 3.729 21.516 14.633 1 92.5 104 GLU A N 1
ATOM 837 C CA . GLU A 1 104 ? 4.887 20.672 14.93 1 92.5 104 GLU A CA 1
ATOM 838 C C . GLU A 1 104 ? 4.57 19.203 14.719 1 92.5 104 GLU A C 1
ATOM 840 O O . GLU A 1 104 ? 3.408 18.797 14.766 1 92.5 104 GLU A O 1
ATOM 845 N N . VAL A 1 105 ? 5.699 18.484 14.422 1 95.06 105 VAL A N 1
ATOM 846 C CA . VAL A 1 105 ? 5.559 17.031 14.344 1 95.06 105 VAL A CA 1
ATOM 847 C C . VAL A 1 105 ? 5.559 16.438 15.75 1 95.06 105 VAL A C 1
ATOM 849 O O . VAL A 1 105 ? 6.523 16.594 16.5 1 95.06 105 VAL A O 1
ATOM 852 N N . SER A 1 106 ? 4.445 15.773 16.062 1 95.38 106 SER A N 1
ATOM 853 C CA . SER A 1 106 ? 4.348 15.234 17.406 1 95.38 106 SER A CA 1
ATOM 854 C C . SER A 1 106 ? 4.754 13.766 17.438 1 95.38 106 SER A C 1
ATOM 856 O O . SER A 1 106 ? 4.996 13.211 18.516 1 95.38 106 SER A O 1
ATOM 858 N N . GLY A 1 107 ? 4.836 13.078 16.344 1 95.81 107 GLY A N 1
ATOM 859 C CA . GLY A 1 107 ? 5.254 11.688 16.312 1 95.81 107 GLY A CA 1
ATOM 860 C C . GLY A 1 107 ? 5.043 11.039 14.953 1 95.81 107 GLY A C 1
ATOM 861 O O . GLY A 1 107 ? 4.359 11.594 14.094 1 95.81 107 GLY A O 1
ATOM 862 N N . ALA A 1 108 ? 5.699 9.844 14.781 1 97.56 108 ALA A N 1
ATOM 863 C CA . ALA A 1 108 ? 5.523 9.055 13.562 1 97.56 108 ALA A CA 1
ATOM 864 C C . ALA A 1 108 ? 5.512 7.559 13.883 1 97.56 108 ALA A C 1
ATOM 866 O O . ALA A 1 108 ? 6.277 7.094 14.727 1 97.56 108 ALA A O 1
ATOM 867 N N . THR A 1 109 ? 4.637 6.867 13.266 1 97.62 109 THR A N 1
ATOM 868 C CA . THR A 1 109 ? 4.57 5.422 13.43 1 97.62 109 THR A CA 1
ATOM 869 C C . THR A 1 109 ? 4.461 4.727 12.07 1 97.62 109 THR A C 1
ATOM 871 O O . THR A 1 109 ? 3.918 5.289 11.117 1 97.62 109 THR A O 1
ATOM 874 N N . PHE A 1 110 ? 5.035 3.602 11.945 1 97.25 110 PHE A N 1
ATOM 875 C CA . PHE A 1 110 ? 4.969 2.777 10.75 1 97.25 110 PHE A CA 1
ATOM 876 C C . PHE A 1 110 ? 4.402 1.399 11.062 1 97.25 110 PHE A C 1
ATOM 878 O O . PHE A 1 110 ? 5.055 0.593 11.734 1 97.25 110 PHE A O 1
ATOM 885 N N . THR A 1 111 ? 3.152 1.13 10.555 1 95.94 111 THR A N 1
ATOM 886 C CA . THR A 1 111 ? 2.465 -0.115 10.883 1 95.94 111 THR A CA 1
ATOM 887 C C . THR A 1 111 ? 1.784 -0.695 9.641 1 95.94 111 THR A C 1
ATOM 889 O O . THR A 1 111 ? 1.016 -0.005 8.969 1 95.94 111 THR A O 1
ATOM 892 N N . ASN A 1 112 ? 2.115 -1.906 9.25 1 95.81 112 ASN A N 1
ATOM 893 C CA . ASN A 1 112 ? 1.481 -2.637 8.164 1 95.81 112 ASN A CA 1
ATOM 894 C C . ASN A 1 112 ? 1.518 -1.841 6.859 1 95.81 112 ASN A C 1
ATOM 896 O O . ASN A 1 112 ? 0.505 -1.733 6.164 1 95.81 112 ASN A O 1
ATOM 900 N N . GLY A 1 113 ? 2.617 -1.215 6.695 1 97.31 113 GLY A N 1
ATOM 901 C CA . GLY A 1 113 ? 2.836 -0.543 5.426 1 97.31 113 GLY A CA 1
ATOM 902 C C . GLY A 1 113 ? 2.275 0.865 5.387 1 97.31 113 GLY A C 1
ATOM 903 O O . GLY A 1 113 ? 2.285 1.517 4.34 1 97.31 113 GLY A O 1
ATOM 904 N N . LEU A 1 114 ? 1.772 1.326 6.547 1 97.75 114 LEU A N 1
ATOM 905 C CA . LEU A 1 114 ? 1.295 2.701 6.648 1 97.75 114 LEU A CA 1
ATOM 906 C C . LEU A 1 114 ? 2.215 3.531 7.539 1 97.75 114 LEU A C 1
ATOM 908 O O . LEU A 1 114 ? 2.502 3.143 8.672 1 97.75 114 LEU A O 1
ATOM 912 N N . LEU A 1 115 ? 2.633 4.637 6.984 1 98.12 115 LEU A N 1
ATOM 913 C CA . LEU A 1 115 ? 3.336 5.629 7.793 1 98.12 115 LEU A CA 1
ATOM 914 C C . LEU A 1 115 ? 2.381 6.719 8.266 1 98.12 115 LEU A C 1
ATOM 916 O O . LEU A 1 115 ? 1.74 7.383 7.449 1 98.12 115 LEU A O 1
ATOM 920 N N . HIS A 1 116 ? 2.281 6.863 9.555 1 97.69 116 HIS A N 1
ATOM 921 C CA . HIS A 1 116 ? 1.505 7.941 10.148 1 97.69 116 HIS A CA 1
ATOM 922 C C . HIS A 1 116 ? 2.416 9.016 10.734 1 97.69 116 HIS A C 1
ATOM 924 O O . HIS A 1 116 ? 3.307 8.711 11.531 1 97.69 116 HIS A O 1
ATOM 930 N N . ILE A 1 117 ? 2.191 10.227 10.305 1 97.19 117 ILE A N 1
ATOM 931 C CA . ILE A 1 117 ? 2.877 11.383 10.883 1 97.19 117 ILE A CA 1
ATOM 932 C C . ILE A 1 117 ? 1.86 12.305 11.555 1 97.19 117 ILE A C 1
ATOM 934 O O . ILE A 1 117 ? 0.991 12.867 10.891 1 97.19 117 ILE A O 1
ATOM 938 N N . ASP A 1 118 ? 2.064 12.445 12.828 1 96.62 118 ASP A N 1
ATOM 939 C CA . ASP A 1 118 ? 1.134 13.258 13.609 1 96.62 118 ASP A CA 1
ATOM 940 C C . ASP A 1 118 ? 1.653 14.688 13.781 1 96.62 118 ASP A C 1
ATOM 942 O O . ASP A 1 118 ? 2.826 14.891 14.094 1 96.62 118 ASP A O 1
ATOM 946 N N . LEU A 1 119 ? 0.659 15.594 13.555 1 95.19 119 LEU A N 1
ATOM 947 C CA . LEU A 1 119 ? 0.984 17.016 13.656 1 95.19 119 LEU A CA 1
ATOM 948 C C . LEU A 1 119 ? 0.08 17.703 14.672 1 95.19 119 LEU A C 1
ATOM 950 O O . LEU A 1 119 ? -1.104 17.375 14.781 1 95.19 119 LEU A O 1
ATOM 954 N N . THR A 1 120 ? 0.665 18.656 15.344 1 94.88 120 THR A N 1
ATOM 955 C CA . THR A 1 120 ? -0.102 19.469 16.281 1 94.88 120 THR A CA 1
ATOM 956 C C . THR A 1 120 ? 0.086 20.953 15.969 1 94.88 120 THR A C 1
ATOM 958 O O . THR A 1 120 ? 1.182 21.391 15.602 1 94.88 120 THR A O 1
ATOM 961 N N . ARG A 1 121 ? -1.01 21.625 16.062 1 89.56 121 ARG A N 1
ATOM 962 C CA . ARG A 1 121 ? -0.968 23.078 15.914 1 89.56 121 ARG A CA 1
ATOM 963 C C . ARG A 1 121 ? -0.942 23.766 17.281 1 89.56 121 ARG A C 1
ATOM 965 O O . ARG A 1 121 ? -1.767 23.469 18.141 1 89.56 121 ARG A O 1
ATOM 972 N N . ASN A 1 122 ? 0.026 24.688 17.422 1 84.06 122 ASN A N 1
ATOM 973 C CA . ASN A 1 122 ? 0.104 25.453 18.656 1 84.06 122 ASN A CA 1
ATOM 974 C C . ASN A 1 122 ? -0.556 26.828 18.5 1 84.06 122 ASN A C 1
ATOM 976 O O . ASN A 1 122 ? -0.335 27.516 17.5 1 84.06 122 ASN A O 1
ATOM 980 N N . GLU A 1 123 ? -1.768 27.016 19 1 73.31 123 GLU A N 1
ATOM 981 C CA . GLU A 1 123 ? -2.424 28.328 18.922 1 73.31 123 GLU A CA 1
ATOM 982 C C . GLU A 1 123 ? -1.668 29.375 19.734 1 73.31 123 GLU A C 1
ATOM 984 O O . GLU A 1 123 ? -1.314 29.125 20.891 1 73.31 123 GLU A O 1
ATOM 989 N N . PRO A 1 124 ? -1.225 30.359 18.938 1 65.44 124 PRO A N 1
ATOM 990 C CA . PRO A 1 124 ? -0.647 31.406 19.781 1 65.44 124 PRO A CA 1
ATOM 991 C C . PRO A 1 124 ? -1.611 31.891 20.859 1 65.44 124 PRO A C 1
ATOM 993 O O . PRO A 1 124 ? -2.83 31.859 20.672 1 65.44 124 PRO A O 1
ATOM 996 N N . GLU A 1 125 ? -1.169 31.781 22.109 1 57.03 125 GLU A N 1
ATOM 997 C CA . GLU A 1 125 ? -1.938 32.406 23.188 1 57.03 125 GLU A CA 1
ATOM 998 C C . GLU A 1 125 ? -2.473 33.781 22.781 1 57.03 125 GLU A C 1
ATOM 1000 O O . GLU A 1 125 ? -1.707 34.625 22.359 1 57.03 125 GLU A O 1
ATOM 1005 N N . THR A 1 126 ? -3.52 33.688 22.062 1 56.75 126 THR A N 1
ATOM 1006 C CA . THR A 1 126 ? -4.074 35 21.797 1 56.75 126 THR A CA 1
ATOM 1007 C C . THR A 1 126 ? -3.918 35.906 23.016 1 56.75 126 THR A C 1
ATOM 1009 O O . THR A 1 126 ? -4.293 35.531 24.125 1 56.75 126 THR A O 1
ATOM 1012 N N . ILE A 1 127 ? -2.91 36.719 22.938 1 55.56 127 ILE A N 1
ATOM 1013 C CA . ILE A 1 127 ? -2.873 37.75 23.953 1 55.56 127 ILE A CA 1
ATOM 1014 C C . ILE A 1 127 ? -4.172 38.562 23.922 1 55.56 127 ILE A C 1
ATOM 1016 O O . ILE A 1 127 ? -4.527 39.125 22.891 1 55.56 127 ILE A O 1
ATOM 1020 N N . PRO A 1 128 ? -5.047 38.25 24.844 1 58.59 128 PRO A N 1
ATOM 1021 C CA . PRO A 1 128 ? -6.273 39.062 24.859 1 58.59 128 PRO A CA 1
ATOM 1022 C C . PRO A 1 128 ? -6 40.531 24.703 1 58.59 128 PRO A C 1
ATOM 1024 O O . PRO A 1 128 ? -4.957 41.031 25.141 1 58.59 128 PRO A O 1
ATOM 1027 N N . PRO A 1 129 ? -6.602 41.031 23.672 1 60.53 129 PRO A N 1
ATOM 1028 C CA . PRO A 1 129 ? -6.43 42.5 23.562 1 60.53 129 PRO A CA 1
ATOM 1029 C C . PRO A 1 129 ? -6.613 43.219 24.891 1 60.53 129 PRO A C 1
ATOM 1031 O O . PRO A 1 129 ? -7.5 42.875 25.672 1 60.53 129 PRO A O 1
ATOM 1034 N N . GLN A 1 130 ? -5.555 43.688 25.391 1 59.94 130 GLN A N 1
ATOM 1035 C CA . GLN A 1 130 ? -5.668 44.5 26.609 1 59.94 130 GLN A CA 1
ATOM 1036 C C . GLN A 1 130 ? -6.527 45.719 26.375 1 59.94 130 GLN A C 1
ATOM 1038 O O . GLN A 1 130 ? -6.234 46.531 25.484 1 59.94 130 GLN A O 1
ATOM 1043 N N . ARG A 1 131 ? -7.684 45.562 26.703 1 61 131 ARG A N 1
ATOM 1044 C CA . ARG A 1 131 ? -8.508 46.75 26.656 1 61 131 ARG A CA 1
ATOM 1045 C C . ARG A 1 131 ? -7.902 47.875 27.5 1 61 131 ARG A C 1
ATOM 1047 O O . ARG A 1 131 ? -7.586 47.656 28.672 1 61 131 ARG A O 1
ATOM 1054 N N . ILE A 1 132 ? -7.285 48.781 26.906 1 60.66 132 ILE A N 1
ATOM 1055 C CA . ILE A 1 132 ? -6.801 49.969 27.609 1 60.66 132 ILE A CA 1
ATOM 1056 C C . ILE A 1 132 ? -7.984 50.812 28.047 1 60.66 132 ILE A C 1
ATOM 1058 O O . ILE A 1 132 ? -8.781 51.281 27.234 1 60.66 132 ILE A O 1
ATOM 1062 N N . ALA A 1 133 ? -8.383 50.688 29.188 1 60.16 133 ALA A N 1
ATOM 1063 C CA . ALA A 1 133 ? -9.406 51.562 29.766 1 60.16 133 ALA A CA 1
ATOM 1064 C C . ALA A 1 133 ? -9.031 53.031 29.609 1 60.16 133 ALA A C 1
ATOM 1066 O O . ALA A 1 133 ? -7.902 53.438 29.906 1 60.16 133 ALA A O 1
ATOM 1067 N N . ILE A 1 134 ? -9.648 53.688 28.625 1 59.38 134 ILE A N 1
ATOM 1068 C CA . ILE A 1 134 ? -9.477 55.156 28.562 1 59.38 134 ILE A CA 1
ATOM 1069 C C . ILE A 1 134 ? -9.938 55.781 29.859 1 59.38 134 ILE A C 1
ATOM 1071 O O . ILE A 1 134 ? -11.102 55.625 30.25 1 59.38 134 ILE A O 1
ATOM 1075 N N . ASN A 1 135 ? -9.117 55.844 30.891 1 56.22 135 ASN A N 1
ATOM 1076 C CA . ASN A 1 135 ? -9.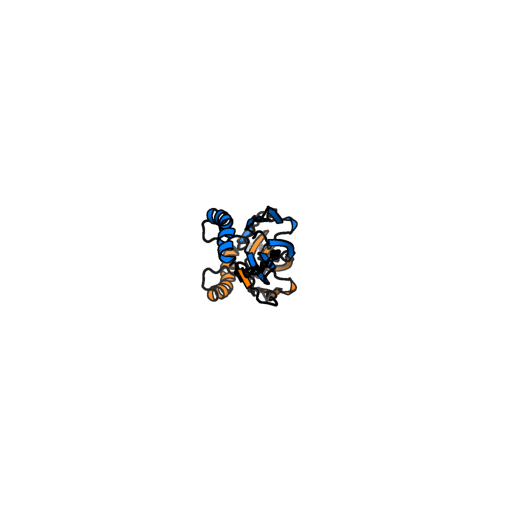461 56.625 32.062 1 56.22 135 ASN A CA 1
ATOM 1077 C C . ASN A 1 135 ? -9.891 58.031 31.719 1 56.22 135 ASN A C 1
ATOM 1079 O O . ASN A 1 135 ? -9.227 58.719 30.938 1 56.22 135 ASN A O 1
ATOM 1083 N N . GLU A 1 136 ? -11.203 58.37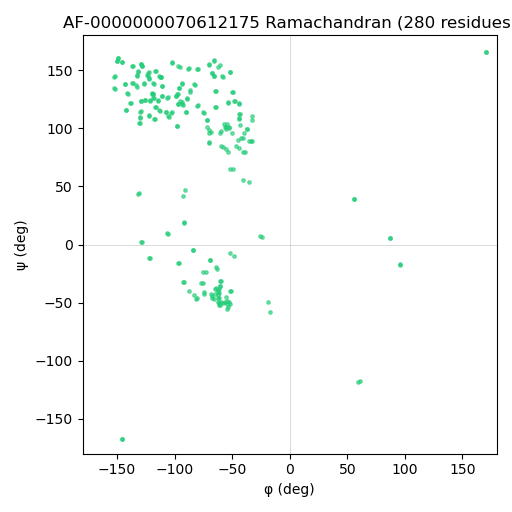5 31.578 1 53.97 136 GLU A N 1
ATOM 1084 C CA . GLU A 1 136 ? -11.711 59.75 31.484 1 53.97 136 GLU A CA 1
ATOM 1085 C C . GLU A 1 136 ? -11.016 60.656 32.469 1 53.97 136 GLU A C 1
ATOM 1087 O O . GLU A 1 136 ? -10.984 60.375 33.656 1 53.97 136 GLU A O 1
ATOM 1092 N N . ARG A 1 137 ? -9.891 61.375 32.188 1 51.72 137 ARG A N 1
ATOM 1093 C CA . ARG A 1 137 ? -9.422 62.5 33 1 51.72 137 ARG A CA 1
ATOM 1094 C C . ARG A 1 137 ? -10.578 63.406 33.406 1 51.72 137 ARG A C 1
ATOM 1096 O O . ARG A 1 137 ? -11.477 63.656 32.594 1 51.72 137 ARG A O 1
ATOM 1103 N N . SER A 1 138 ? -10.922 63.469 34.688 1 51.03 138 SER A N 1
ATOM 1104 C CA . SER A 1 138 ? -11.805 64.438 35.375 1 51.03 138 SER A CA 1
ATOM 1105 C C . SER A 1 138 ? -11.648 65.812 34.781 1 51.03 138 SER A C 1
ATOM 1107 O O . SER A 1 138 ? -10.539 66.312 34.719 1 51.03 138 SER A O 1
ATOM 1109 N N . ALA A 1 139 ? -12.391 66.25 33.719 1 49.09 139 ALA A N 1
ATOM 1110 C CA . ALA A 1 139 ? -12.516 67.625 33.375 1 49.09 139 ALA A CA 1
ATOM 1111 C C . ALA A 1 139 ? -12.484 68.562 34.594 1 49.09 139 ALA A C 1
ATOM 1113 O O . ALA A 1 139 ? -13.25 68.312 35.562 1 49.09 139 ALA A O 1
ATOM 1114 N N . LEU A 1 140 ? -11.305 69 35 1 44 140 LEU A N 1
ATOM 1115 C CA . LEU A 1 140 ? -11.211 70.125 35.969 1 44 140 LEU A CA 1
ATOM 1116 C C . LEU A 1 140 ? -12.234 71.188 35.688 1 44 140 LEU A C 1
ATOM 1118 O O . LEU A 1 140 ? -12.406 71.562 34.531 1 44 140 LEU A O 1
ATOM 1122 N N . ASN A 1 141 ? -13.383 71.188 36.344 1 46.5 141 ASN A N 1
ATOM 1123 C CA . ASN A 1 141 ? -14.32 72.312 36.5 1 46.5 141 ASN A CA 1
ATOM 1124 C C . ASN A 1 141 ? -13.602 73.625 36.625 1 46.5 141 ASN A C 1
ATOM 1126 O O . ASN A 1 141 ? -12.898 73.875 37.594 1 46.5 141 ASN A O 1
ATOM 1130 N N . SER A 1 142 ? -12.695 74 35.688 1 34.81 142 SER A N 1
ATOM 1131 C CA . SER A 1 142 ? -12.602 75.5 35.75 1 3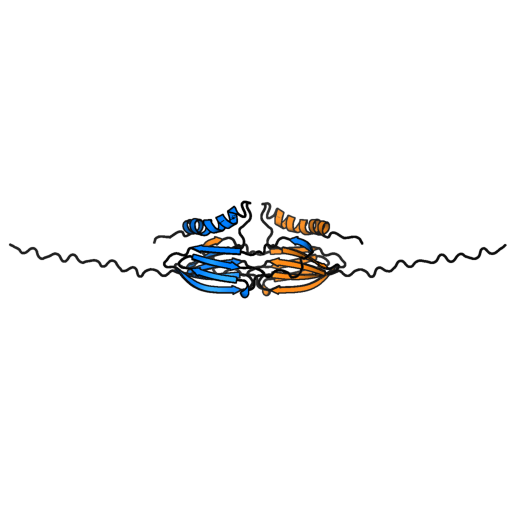4.81 142 SER A CA 1
ATOM 1132 C C . SER A 1 142 ? -13.891 76.125 35.25 1 34.81 142 SER A C 1
ATOM 1134 O O . SER A 1 142 ? -14.523 75.625 34.312 1 34.81 142 SER A O 1
ATOM 1136 N N . MET B 1 1 ? 9.367 -27.703 -25.109 1 29.06 1 MET B N 1
ATOM 1137 C CA . MET B 1 1 ? 9.125 -27.203 -23.766 1 29.06 1 MET B CA 1
ATOM 1138 C C . MET B 1 1 ? 8.008 -26.172 -23.75 1 29.06 1 MET B C 1
ATOM 1140 O O . MET B 1 1 ? 8.133 -25.125 -24.391 1 29.06 1 MET B O 1
ATOM 1144 N N . ARG B 1 2 ? 6.793 -26.531 -23.75 1 31.94 2 ARG B N 1
ATOM 1145 C CA . ARG B 1 2 ? 5.668 -25.672 -24.109 1 31.94 2 ARG B CA 1
ATOM 1146 C C . ARG B 1 2 ? 5.434 -24.594 -23.062 1 31.94 2 ARG B C 1
ATOM 1148 O O . ARG B 1 2 ? 5.18 -24.906 -21.891 1 31.94 2 ARG B O 1
ATOM 1155 N N . ASN B 1 3 ? 6.043 -23.484 -23.141 1 35.03 3 ASN B N 1
ATOM 1156 C CA . ASN B 1 3 ? 6.004 -22.25 -22.359 1 35.03 3 ASN B CA 1
ATOM 1157 C C . ASN B 1 3 ? 4.57 -21.766 -22.141 1 35.03 3 ASN B C 1
ATOM 1159 O O . ASN B 1 3 ? 3.906 -21.344 -23.094 1 35.03 3 ASN B O 1
ATOM 1163 N N . TYR B 1 4 ? 3.857 -22.609 -21.391 1 38.91 4 TYR B N 1
ATOM 1164 C CA . TYR B 1 4 ? 2.494 -22.125 -21.188 1 38.91 4 TYR B CA 1
ATOM 1165 C C . TYR B 1 4 ? 2.494 -20.719 -20.625 1 38.91 4 TYR B C 1
ATOM 1167 O O . TYR B 1 4 ? 2.928 -20.484 -19.5 1 38.91 4 TYR B O 1
ATOM 1175 N N . ASP B 1 5 ? 2.695 -19.781 -21.438 1 43.75 5 ASP B N 1
ATOM 1176 C CA . ASP B 1 5 ? 2.525 -18.344 -21.219 1 43.75 5 ASP B CA 1
ATOM 1177 C C . ASP B 1 5 ? 1.226 -18.047 -20.484 1 43.75 5 ASP B C 1
ATOM 1179 O O . ASP B 1 5 ? 0.137 -18.359 -20.969 1 43.75 5 ASP B O 1
ATOM 1183 N N . LEU B 1 6 ? 1.409 -18.203 -19.141 1 49.78 6 LEU B N 1
ATOM 1184 C CA . LEU B 1 6 ? 0.244 -17.891 -18.312 1 49.78 6 LEU B CA 1
ATOM 1185 C C . LEU B 1 6 ? -0.344 -16.531 -18.719 1 49.78 6 LEU B C 1
ATOM 1187 O O . LEU B 1 6 ? -1.396 -16.141 -18.219 1 49.78 6 LEU B O 1
ATOM 1191 N N . SER B 1 7 ? 0.448 -15.82 -19.594 1 50.84 7 SER B N 1
ATOM 1192 C CA . SER B 1 7 ? -0.085 -14.539 -20.031 1 50.84 7 SER B CA 1
ATOM 1193 C C . SER B 1 7 ? -1.492 -14.688 -20.609 1 50.84 7 SER B C 1
ATOM 1195 O O . 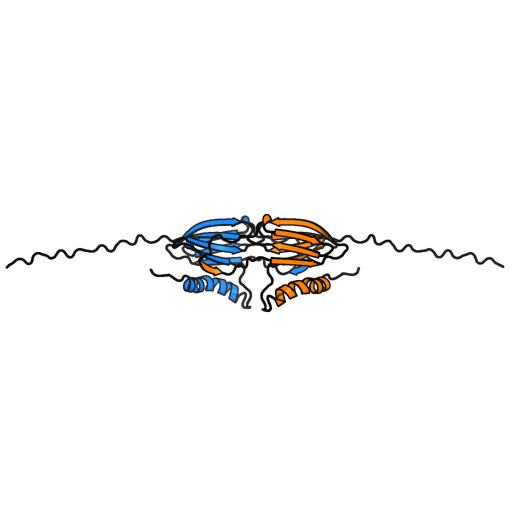SER B 1 7 ? -2.395 -13.93 -20.25 1 50.84 7 SER B O 1
ATOM 1197 N N . PRO B 1 8 ? -1.56 -15.57 -21.547 1 50.5 8 PRO B N 1
ATOM 1198 C CA . PRO B 1 8 ? -2.916 -15.773 -22.062 1 50.5 8 PRO B CA 1
ATOM 1199 C C . PRO B 1 8 ? -3.889 -16.25 -20.984 1 50.5 8 PRO B C 1
ATOM 1201 O O . PRO B 1 8 ? -5.082 -15.945 -21.047 1 50.5 8 PRO B O 1
ATOM 1204 N N . LEU B 1 9 ? -3.342 -16.969 -20.094 1 48.88 9 LEU B N 1
ATOM 1205 C CA . LEU B 1 9 ? -4.215 -17.484 -19.047 1 48.88 9 LEU B CA 1
ATOM 1206 C C . LEU B 1 9 ? -4.59 -16.391 -18.062 1 48.88 9 LEU B C 1
ATOM 1208 O O . LEU B 1 9 ? -5.727 -16.328 -17.578 1 48.88 9 LEU B O 1
ATOM 1212 N N . LEU B 1 10 ? -3.58 -15.672 -17.781 1 51.28 10 LEU B N 1
ATOM 1213 C CA . LEU B 1 10 ? -3.869 -14.57 -16.875 1 51.28 10 LEU B CA 1
ATOM 1214 C C . LEU B 1 10 ? -4.918 -13.633 -17.469 1 51.28 10 LEU B C 1
ATOM 1216 O O . LEU B 1 10 ? -5.801 -13.156 -16.75 1 51.28 10 LEU B O 1
ATOM 1220 N N . ARG B 1 11 ? -4.676 -13.242 -18.719 1 46.81 11 ARG B N 1
ATOM 1221 C CA . ARG B 1 11 ? -5.691 -12.445 -19.406 1 46.81 11 ARG B CA 1
ATOM 1222 C C . ARG B 1 11 ? -7.059 -13.117 -19.328 1 46.81 11 ARG B C 1
ATOM 1224 O O . ARG B 1 11 ? -8.078 -12.445 -19.141 1 46.81 11 ARG B O 1
ATOM 1231 N N . GLN B 1 12 ? -7.125 -14.305 -19.672 1 43.66 12 GLN B N 1
ATOM 1232 C CA . GLN B 1 12 ? -8.375 -15.055 -19.641 1 43.66 12 GLN B CA 1
ATOM 1233 C C . GLN B 1 12 ? -8.938 -15.141 -18.234 1 43.66 12 GLN B C 1
ATOM 1235 O O . GLN B 1 12 ? -10.148 -15.125 -18.031 1 43.66 12 GLN B O 1
ATOM 1240 N N . TRP B 1 13 ? -8.078 -15.289 -17.328 1 45.81 13 TRP B N 1
ATOM 1241 C CA . TRP B 1 13 ? -8.469 -15.586 -15.961 1 45.81 13 TRP B CA 1
ATOM 1242 C C . TRP B 1 13 ? -8.727 -14.305 -15.172 1 45.81 13 TRP B C 1
ATOM 1244 O O . TRP B 1 13 ? -9.648 -14.234 -14.367 1 45.81 13 TRP B O 1
ATOM 1254 N N . ILE B 1 14 ? -7.875 -13.281 -15.406 1 45.66 14 ILE B N 1
ATOM 1255 C CA . ILE B 1 14 ? -8.078 -11.992 -14.75 1 45.66 14 ILE B CA 1
ATOM 1256 C C . ILE B 1 14 ? -9.273 -11.281 -15.367 1 45.66 14 ILE B C 1
ATOM 1258 O O . ILE B 1 14 ? -9.836 -10.359 -14.766 1 45.66 14 ILE B O 1
ATOM 1262 N N . GLY B 1 15 ? -9.57 -11.609 -16.516 1 41.12 15 GLY B N 1
ATOM 1263 C CA . GLY B 1 15 ? -10.617 -10.914 -17.234 1 41.12 15 GLY B CA 1
ATOM 1264 C C . GLY B 1 15 ? -11.938 -10.867 -16.484 1 41.12 15 GLY B C 1
ATOM 1265 O O . GLY B 1 15 ? -12.656 -9.867 -16.547 1 41.12 15 GLY B O 1
ATOM 1266 N N . PHE B 1 16 ? -12.359 -12.016 -16.062 1 40.97 16 PHE B N 1
ATOM 1267 C CA . PHE B 1 16 ? -13.734 -11.953 -15.57 1 40.97 16 PHE B CA 1
ATOM 1268 C C . PHE B 1 16 ? -13.82 -11.078 -14.328 1 40.97 16 PHE B C 1
ATOM 1270 O O . PHE B 1 16 ? -14.766 -10.297 -14.18 1 40.97 16 PHE B O 1
ATOM 1277 N N . ASP B 1 17 ? -12.914 -11.305 -13.398 1 44.75 17 ASP B N 1
ATOM 1278 C CA . ASP B 1 17 ? -13.078 -10.57 -12.148 1 44.75 17 ASP B CA 1
ATOM 1279 C C . ASP B 1 17 ? -12.617 -9.117 -12.297 1 44.75 17 ASP B C 1
ATOM 1281 O O . ASP B 1 17 ? -13.18 -8.211 -11.68 1 44.75 17 ASP B O 1
ATOM 1285 N N . LYS B 1 18 ? -11.586 -8.953 -13.148 1 44.5 18 LYS B N 1
ATOM 1286 C CA . LYS B 1 18 ? -11.352 -7.562 -13.516 1 44.5 18 LYS B CA 1
ATOM 1287 C C . LYS B 1 18 ? -12.523 -6.996 -14.312 1 44.5 18 LYS B C 1
ATOM 1289 O O . LYS B 1 18 ? -12.859 -5.82 -14.172 1 44.5 18 LYS B O 1
ATOM 1294 N N . LEU B 1 19 ? -13.016 -7.867 -15.125 1 44 19 LEU B N 1
ATOM 1295 C CA . LEU B 1 19 ? -14.195 -7.414 -15.852 1 44 19 LEU B CA 1
ATOM 1296 C C . LEU B 1 19 ? -15.336 -7.102 -14.891 1 44 19 LEU B C 1
ATOM 1298 O O . LEU B 1 19 ? -16.047 -6.102 -15.055 1 44 19 LEU B O 1
ATOM 1302 N N . ALA B 1 20 ? -15.586 -8.016 -14.031 1 43.19 20 ALA B N 1
ATOM 1303 C CA . ALA B 1 20 ? -16.641 -7.699 -13.078 1 43.19 20 ALA B CA 1
ATOM 1304 C C . ALA B 1 20 ? -16.281 -6.477 -12.242 1 43.19 20 ALA B C 1
ATOM 1306 O O . ALA B 1 20 ? -17.125 -5.621 -11.977 1 43.19 20 ALA B O 1
ATOM 1307 N N . ASN B 1 21 ? -15.07 -6.453 -11.758 1 45.5 21 ASN B N 1
ATOM 1308 C CA . ASN B 1 21 ? -14.633 -5.246 -11.062 1 45.5 21 ASN B CA 1
ATOM 1309 C C . ASN B 1 21 ? -14.508 -4.066 -12.016 1 45.5 21 ASN B C 1
ATOM 1311 O O . ASN B 1 21 ? -14.844 -2.934 -11.656 1 45.5 21 ASN B O 1
ATOM 1315 N N . ALA B 1 22 ? -13.914 -4.316 -13.195 1 42.81 22 ALA B N 1
ATOM 1316 C CA . ALA B 1 22 ? -13.875 -3.273 -14.219 1 42.81 22 ALA B CA 1
ATOM 1317 C C . ALA B 1 22 ? -15.289 -2.859 -14.633 1 42.81 22 ALA B C 1
ATOM 1319 O O . ALA B 1 22 ? -15.547 -1.679 -14.875 1 42.81 22 ALA B O 1
ATOM 1320 N N . LEU B 1 23 ? -16.078 -3.777 -14.969 1 43.69 23 LEU B N 1
ATOM 1321 C CA . LEU B 1 23 ? -17.453 -3.42 -15.336 1 43.69 23 LEU B CA 1
ATOM 1322 C C . LEU B 1 23 ? -18.125 -2.646 -14.211 1 43.69 23 LEU B C 1
ATOM 1324 O O . LEU B 1 23 ? -18.906 -1.732 -14.469 1 43.69 23 LEU B O 1
ATOM 1328 N N . GLN B 1 24 ? -18.047 -3.158 -13.016 1 44.31 24 GLN B N 1
ATOM 1329 C CA . GLN B 1 24 ? -18.594 -2.316 -11.953 1 44.31 24 GLN B CA 1
ATOM 1330 C C . GLN B 1 24 ? -17.828 -0.995 -11.852 1 44.31 24 GLN B C 1
ATOM 1332 O O . GLN B 1 24 ? -18.422 0.041 -11.531 1 44.31 24 GLN B O 1
ATOM 1337 N N . ASN B 1 25 ? -16.469 -1.158 -11.93 1 44.56 25 ASN B N 1
ATOM 1338 C CA . ASN B 1 25 ? -15.742 0.097 -12.055 1 44.56 25 ASN B CA 1
ATOM 1339 C C . ASN B 1 25 ? -15.531 0.487 -13.516 1 44.56 25 ASN B C 1
ATOM 1341 O O . ASN B 1 25 ? -14.578 0.038 -14.148 1 44.56 25 ASN B O 1
ATOM 1345 N N . SER B 1 26 ? -16.344 0.473 -14.359 1 41.84 26 SER B N 1
ATOM 1346 C CA . SER B 1 26 ? -16.297 0.922 -15.75 1 41.84 26 SER B CA 1
ATOM 1347 C C . SER B 1 26 ? -15.109 1.854 -15.984 1 41.84 26 SER B C 1
ATOM 1349 O O . SER B 1 26 ? -14.688 2.051 -17.125 1 41.84 26 SER B O 1
ATOM 1351 N N . GLY B 1 27 ? -14.953 3.02 -15.258 1 40.94 27 GLY B N 1
ATOM 1352 C CA . GLY B 1 27 ? -13.891 3.955 -15.594 1 40.94 27 GLY B CA 1
ATOM 1353 C C . GLY B 1 27 ? -12.508 3.355 -15.469 1 40.94 27 GLY B C 1
ATOM 1354 O O . GLY B 1 27 ? -12.344 2.268 -14.914 1 40.94 27 GLY B O 1
ATOM 1355 N N . GLU B 1 28 ? -11.352 3.801 -16.188 1 43.28 28 GLU B N 1
ATOM 1356 C CA . GLU B 1 28 ? -9.898 3.643 -16.094 1 43.28 28 GLU B CA 1
ATOM 1357 C C . GLU B 1 28 ? -9.469 3.312 -14.664 1 43.28 28 GLU B C 1
ATOM 1359 O O . GLU B 1 28 ? -8.297 3.467 -14.312 1 43.28 28 GLU B O 1
ATOM 1364 N N . SER B 1 29 ? -10.305 3.086 -13.742 1 48.12 29 SER B N 1
ATOM 1365 C CA . SER B 1 29 ? -10 3.102 -12.312 1 48.12 29 SER B CA 1
ATOM 1366 C C . SER B 1 29 ? -9.133 1.91 -11.922 1 48.12 29 SER B C 1
ATOM 1368 O O . SER B 1 29 ? -9.43 0.771 -12.289 1 48.12 29 SER B O 1
ATOM 1370 N N . GLN B 1 30 ? -7.879 2.006 -11.789 1 54.09 30 GLN B N 1
ATOM 1371 C CA . GLN B 1 30 ? -6.883 1.048 -11.32 1 54.09 30 GLN B CA 1
ATOM 1372 C C . GLN B 1 30 ? -7.465 0.121 -10.258 1 54.09 30 GLN B C 1
ATOM 1374 O O . GLN B 1 30 ? -8.039 0.584 -9.273 1 54.09 30 GLN B O 1
ATOM 1379 N N . SER B 1 31 ? -7.746 -1.177 -10.547 1 72.81 31 SER B N 1
ATOM 1380 C CA . SER B 1 31 ? -8.258 -2.238 -9.688 1 72.81 31 SER B CA 1
ATOM 1381 C C . SER B 1 31 ? -7.488 -2.297 -8.367 1 72.81 31 SER B C 1
ATOM 1383 O O . SER B 1 31 ? -6.285 -2.031 -8.328 1 72.81 31 SER B O 1
ATOM 1385 N N . PHE B 1 32 ? -8.211 -2.184 -7.262 1 85.62 32 PHE B N 1
ATOM 1386 C CA . PHE B 1 32 ? -7.637 -2.395 -5.938 1 85.62 32 PHE B CA 1
ATOM 1387 C C . PHE B 1 32 ? -7.836 -3.836 -5.488 1 85.62 32 PHE B C 1
ATOM 1389 O O . PHE B 1 32 ? -8.914 -4.402 -5.66 1 85.62 32 PHE B O 1
ATOM 1396 N N . PRO B 1 33 ? -6.805 -4.492 -4.867 1 92.88 33 PRO B N 1
ATOM 1397 C CA . PRO B 1 33 ? -5.469 -3.93 -4.637 1 92.88 33 PRO B CA 1
ATOM 1398 C C . PRO B 1 33 ? -4.516 -4.184 -5.801 1 92.88 33 PRO B C 1
ATOM 1400 O O . PRO B 1 33 ? -4.688 -5.152 -6.547 1 92.88 33 PRO B O 1
ATOM 1403 N N . PRO B 1 34 ? -3.541 -3.223 -5.941 1 91.5 34 PRO B N 1
ATOM 1404 C CA . PRO B 1 34 ? -2.477 -3.543 -6.895 1 91.5 34 PRO B CA 1
ATOM 1405 C C . PRO B 1 34 ? -1.751 -4.844 -6.555 1 91.5 34 PRO B C 1
ATOM 1407 O O . PRO B 1 34 ? -1.58 -5.168 -5.375 1 91.5 34 PRO B O 1
ATOM 1410 N N . TYR B 1 35 ? -1.378 -5.539 -7.609 1 92.75 35 TYR B N 1
ATOM 1411 C CA . TYR B 1 35 ? -0.689 -6.797 -7.332 1 92.75 35 TYR B CA 1
ATOM 1412 C C . TYR B 1 35 ? 0.304 -7.129 -8.438 1 92.75 35 TYR B C 1
ATOM 1414 O O . TYR B 1 35 ? 0.226 -6.578 -9.539 1 92.75 35 TYR B O 1
ATOM 1422 N N . ASN B 1 36 ? 1.279 -7.961 -8.086 1 92.5 36 ASN B N 1
ATOM 1423 C CA . ASN B 1 36 ? 2.252 -8.539 -9.008 1 92.5 36 ASN B CA 1
ATOM 1424 C C . ASN B 1 36 ? 2.131 -10.055 -9.078 1 92.5 36 ASN B C 1
ATOM 1426 O O . ASN B 1 36 ? 1.7 -10.695 -8.117 1 92.5 36 ASN B O 1
ATOM 1430 N N . ILE B 1 37 ? 2.436 -10.586 -10.18 1 91.06 37 ILE B N 1
ATOM 1431 C CA . ILE B 1 37 ? 2.65 -12.016 -10.344 1 91.06 37 ILE B CA 1
ATOM 1432 C C . ILE B 1 37 ? 4.02 -12.266 -10.961 1 91.06 37 ILE B C 1
ATOM 1434 O O . ILE B 1 37 ? 4.344 -11.711 -12.016 1 91.06 37 ILE B O 1
ATOM 1438 N N . GLU B 1 38 ? 4.781 -13.078 -10.211 1 91.81 38 GLU B N 1
ATOM 1439 C CA . GLU B 1 38 ? 6.117 -13.352 -10.727 1 91.81 38 GLU B CA 1
ATOM 1440 C C . GLU B 1 38 ? 6.391 -14.852 -10.789 1 91.81 38 GLU B C 1
ATOM 1442 O O . GLU B 1 38 ? 5.762 -15.633 -10.07 1 91.81 38 GLU B O 1
ATOM 1447 N N . LYS B 1 39 ? 7.266 -15.078 -11.703 1 89.38 39 LYS B N 1
ATOM 1448 C CA . LYS B 1 39 ? 7.805 -16.438 -11.797 1 89.38 39 LYS B CA 1
ATOM 1449 C C . LYS B 1 39 ? 9.242 -16.484 -11.297 1 89.38 39 LYS B C 1
ATOM 1451 O O . LYS B 1 39 ? 10.117 -15.789 -11.812 1 89.38 39 LYS B O 1
ATOM 1456 N N . SER B 1 40 ? 9.469 -17.172 -10.219 1 83.19 40 SER B N 1
ATOM 1457 C CA . SER B 1 40 ? 10.805 -17.25 -9.648 1 83.19 40 SER B CA 1
ATOM 1458 C C . SER B 1 40 ? 11.664 -18.281 -10.367 1 83.19 40 SER B C 1
ATOM 1460 O O . SER B 1 40 ? 12.867 -18.078 -10.539 1 83.19 40 SER B O 1
ATOM 1462 N N . ASP B 1 41 ? 11.195 -19.359 -10.594 1 82.56 41 ASP B N 1
ATOM 1463 C CA . ASP B 1 41 ? 11.805 -20.375 -11.453 1 82.56 41 ASP B CA 1
ATOM 1464 C C . ASP B 1 41 ? 10.742 -21.172 -12.203 1 82.56 41 ASP B C 1
ATOM 1466 O O . ASP B 1 41 ? 9.586 -20.75 -12.289 1 82.56 41 ASP B O 1
ATOM 1470 N N . ASP B 1 42 ? 11.148 -22.266 -12.797 1 78.19 42 ASP B N 1
ATOM 1471 C CA . ASP B 1 42 ? 10.258 -22.969 -13.703 1 78.19 42 ASP B CA 1
ATOM 1472 C C . ASP B 1 42 ? 9.023 -23.5 -12.969 1 78.19 42 ASP B C 1
ATOM 1474 O O . ASP B 1 42 ? 7.961 -23.672 -13.578 1 78.19 42 ASP B O 1
ATOM 1478 N N . ASN B 1 43 ? 9.133 -23.609 -11.672 1 87.38 43 ASN B N 1
ATOM 1479 C CA . ASN B 1 43 ? 8.023 -24.25 -10.969 1 87.38 43 ASN B CA 1
ATOM 1480 C C . ASN B 1 43 ? 7.547 -23.391 -9.797 1 87.38 43 ASN B C 1
ATOM 1482 O O . ASN B 1 43 ? 6.684 -23.812 -9.031 1 87.38 43 ASN B O 1
ATOM 1486 N N . HIS B 1 44 ? 8.133 -22.312 -9.664 1 91.5 44 HIS B N 1
ATOM 1487 C CA . HIS B 1 44 ? 7.766 -21.5 -8.508 1 91.5 44 HIS B CA 1
ATOM 1488 C C . HIS B 1 44 ? 7.215 -20.141 -8.945 1 91.5 44 HIS B C 1
ATOM 1490 O O . HIS B 1 44 ? 7.797 -19.469 -9.805 1 91.5 44 HIS B O 1
ATOM 1496 N N . TYR B 1 45 ? 6.031 -19.766 -8.375 1 92.06 45 TYR B N 1
ATOM 1497 C CA . TYR B 1 45 ? 5.367 -18.5 -8.656 1 92.06 45 TYR B CA 1
ATOM 1498 C C . TYR B 1 45 ? 5.008 -17.781 -7.359 1 92.06 45 TYR B C 1
ATOM 1500 O O . TYR B 1 45 ? 4.883 -18.406 -6.305 1 92.06 45 TYR B O 1
ATOM 1508 N N . ARG B 1 46 ? 4.918 -16.5 -7.559 1 94.56 46 ARG B N 1
ATOM 1509 C CA . ARG B 1 46 ? 4.488 -15.727 -6.395 1 94.56 46 ARG B CA 1
ATOM 1510 C C . ARG B 1 46 ? 3.527 -14.617 -6.797 1 94.56 46 ARG B C 1
ATOM 1512 O O . ARG B 1 46 ? 3.787 -13.883 -7.754 1 94.56 46 ARG B O 1
ATOM 1519 N N . ILE B 1 47 ? 2.412 -14.547 -6.109 1 93.88 47 ILE B N 1
ATOM 1520 C CA . ILE B 1 47 ? 1.495 -13.414 -6.191 1 93.88 47 ILE B CA 1
ATOM 1521 C C . ILE B 1 47 ? 1.735 -12.469 -5.02 1 93.88 47 ILE B C 1
ATOM 1523 O O . ILE B 1 47 ? 1.813 -12.898 -3.867 1 93.88 47 ILE B O 1
ATOM 1527 N N . THR B 1 48 ? 1.926 -11.211 -5.332 1 95.88 48 THR B N 1
ATOM 1528 C CA . THR B 1 48 ? 2.121 -10.219 -4.281 1 95.88 48 THR B CA 1
ATOM 1529 C C . THR B 1 48 ? 1.062 -9.125 -4.371 1 95.88 48 THR B C 1
ATOM 1531 O O . THR B 1 48 ? 0.88 -8.516 -5.426 1 95.88 48 THR B O 1
ATOM 1534 N N . LEU B 1 49 ? 0.33 -8.898 -3.289 1 95.62 49 LEU B N 1
ATOM 1535 C CA . LEU B 1 49 ? -0.672 -7.84 -3.213 1 95.62 49 LEU B CA 1
ATOM 1536 C C . LEU B 1 49 ? -0.23 -6.742 -2.252 1 95.62 49 LEU B C 1
ATOM 1538 O O . LEU B 1 49 ? 0.284 -7.027 -1.169 1 95.62 49 LEU B O 1
ATOM 1542 N N . ALA B 1 50 ? -0.411 -5.484 -2.629 1 97 50 ALA B N 1
ATOM 1543 C CA . ALA B 1 50 ? -0.167 -4.363 -1.724 1 97 50 ALA B CA 1
ATOM 1544 C C . ALA B 1 50 ? -1.429 -4.008 -0.943 1 97 50 ALA B C 1
ATOM 1546 O O . ALA B 1 50 ? -2.406 -3.523 -1.52 1 97 50 ALA B O 1
ATOM 1547 N N . LEU B 1 51 ? -1.328 -4.223 0.356 1 97.62 51 LEU B N 1
ATOM 1548 C CA . LEU B 1 51 ? -2.494 -4.094 1.225 1 97.62 51 LEU B CA 1
ATOM 1549 C C . LEU B 1 51 ? -2.164 -3.25 2.451 1 97.62 51 LEU B C 1
ATOM 1551 O O . LEU B 1 51 ? -2.531 -3.607 3.574 1 97.62 51 LEU B O 1
ATOM 1555 N N . ALA B 1 52 ? -1.479 -2.197 2.18 1 97.12 52 ALA B N 1
ATOM 1556 C CA . ALA B 1 52 ? -1.14 -1.303 3.283 1 97.12 52 ALA B CA 1
ATOM 1557 C C . ALA B 1 52 ? -2.371 -0.979 4.125 1 97.12 52 ALA B C 1
ATOM 1559 O O . ALA B 1 52 ? -3.434 -0.664 3.586 1 97.12 52 ALA B O 1
ATOM 1560 N N . GLY B 1 53 ? -2.223 -1.108 5.449 1 96.31 53 GLY B N 1
ATOM 1561 C CA . GLY B 1 53 ? -3.283 -0.742 6.375 1 96.31 53 GLY B CA 1
ATOM 1562 C C . GLY B 1 53 ? -4.141 -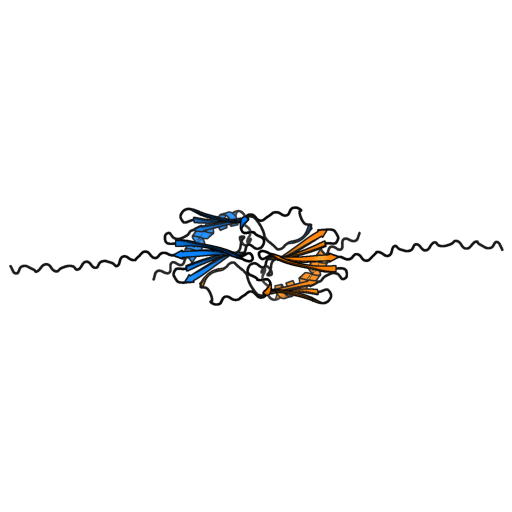1.921 6.793 1 96.31 53 GLY B C 1
ATOM 1563 O O . GLY B 1 53 ? -4.891 -1.834 7.766 1 96.31 53 GLY B O 1
ATOM 1564 N N . PHE B 1 54 ? -4.062 -2.992 6.031 1 97.38 54 PHE B N 1
ATOM 1565 C CA . PHE B 1 54 ? -4.754 -4.211 6.441 1 97.38 54 PHE B CA 1
ATOM 1566 C C . PHE B 1 54 ? -3.957 -4.953 7.508 1 97.38 54 PHE B C 1
ATOM 1568 O O . PHE B 1 54 ? -2.729 -4.844 7.559 1 97.38 54 PHE B O 1
ATOM 1575 N N . ARG B 1 55 ? -4.715 -5.664 8.336 1 96.56 55 ARG B N 1
ATOM 1576 C CA . ARG B 1 55 ? -4.109 -6.664 9.211 1 96.56 55 ARG B CA 1
ATOM 1577 C C . ARG B 1 55 ? -4.32 -8.07 8.664 1 96.56 55 ARG B C 1
ATOM 1579 O O . ARG B 1 55 ? -5.215 -8.297 7.844 1 96.56 55 ARG B O 1
ATOM 1586 N N . GLN B 1 56 ? -3.43 -8.898 9.102 1 96.44 56 GLN B N 1
ATOM 1587 C CA . GLN B 1 56 ? -3.58 -10.281 8.672 1 96.44 56 GLN B CA 1
ATOM 1588 C C . GLN B 1 56 ? -4.992 -10.789 8.945 1 96.44 56 GLN B C 1
ATOM 1590 O O . GLN B 1 56 ? -5.559 -11.523 8.133 1 96.44 56 GLN B O 1
ATOM 1595 N N . GLU B 1 57 ? -5.531 -10.406 10.086 1 96.62 57 GLU B N 1
ATOM 1596 C CA . GLU B 1 57 ? -6.848 -10.883 10.5 1 96.62 57 GLU B CA 1
ATOM 1597 C C . GLU B 1 57 ? -7.945 -10.297 9.617 1 96.62 57 GLU B C 1
ATOM 1599 O O . GLU B 1 57 ? -9.086 -10.766 9.648 1 96.62 57 GLU B O 1
ATOM 1604 N N . ASP B 1 58 ? -7.637 -9.289 8.828 1 97.5 58 ASP B N 1
ATOM 1605 C CA . ASP B 1 58 ? -8.609 -8.672 7.93 1 97.5 58 ASP B CA 1
ATOM 1606 C C . ASP B 1 58 ? -8.719 -9.445 6.621 1 97.5 58 ASP B C 1
ATOM 1608 O O . ASP B 1 58 ? -9.562 -9.133 5.777 1 97.5 58 ASP B O 1
ATOM 1612 N N . LEU B 1 59 ? -7.883 -10.453 6.457 1 97.88 59 LEU B N 1
ATOM 1613 C CA . LEU B 1 59 ? -7.754 -11.117 5.168 1 97.88 59 LEU B CA 1
ATOM 1614 C C . LEU B 1 59 ? -8.266 -12.555 5.246 1 97.88 59 LEU B C 1
ATOM 1616 O O . LEU B 1 59 ? -8.109 -13.219 6.27 1 97.88 59 LEU B O 1
ATOM 1620 N N . ASP B 1 60 ? -8.859 -12.938 4.137 1 97.75 60 ASP B N 1
ATOM 1621 C CA . ASP B 1 60 ? -9.305 -14.312 3.947 1 97.75 60 ASP B CA 1
ATOM 1622 C C . ASP B 1 60 ? -8.805 -14.875 2.619 1 97.75 60 ASP B C 1
ATOM 1624 O O . ASP B 1 60 ? -9.008 -14.266 1.565 1 97.75 60 ASP B O 1
ATOM 1628 N N . ILE B 1 61 ? -8.117 -15.938 2.695 1 97.19 61 ILE B N 1
ATOM 1629 C CA . ILE B 1 61 ? -7.578 -16.594 1.512 1 97.19 61 ILE B CA 1
ATOM 1630 C C . ILE B 1 61 ? -8.164 -18 1.394 1 97.19 61 ILE B C 1
ATOM 1632 O O . ILE B 1 61 ? -8.039 -18.812 2.312 1 97.19 61 ILE B O 1
ATOM 1636 N N . GLN B 1 62 ? -8.727 -18.25 0.218 1 96.5 62 GLN B N 1
ATOM 1637 C CA . GLN B 1 62 ? -9.375 -19.547 0.031 1 96.5 62 GLN B CA 1
ATOM 1638 C C . GLN B 1 62 ? -9.039 -20.141 -1.331 1 96.5 62 GLN B C 1
ATOM 1640 O O . GLN B 1 62 ? -9.008 -19.422 -2.336 1 96.5 62 GLN B O 1
ATOM 1645 N N . LEU B 1 63 ? -8.82 -21.391 -1.221 1 94.31 63 LEU B N 1
ATOM 1646 C CA . LEU B 1 63 ? -8.656 -22.156 -2.459 1 94.31 63 LEU B CA 1
ATOM 1647 C C . LEU B 1 63 ? -9.805 -23.125 -2.66 1 94.31 63 LEU B C 1
ATOM 1649 O O . LEU B 1 63 ? -10.023 -24.016 -1.838 1 94.31 63 LEU B O 1
ATOM 1653 N N . GLU B 1 64 ? -10.57 -22.906 -3.668 1 93.06 64 GLU B N 1
ATOM 1654 C CA . GLU B 1 64 ? -11.641 -23.812 -4.074 1 93.06 64 GLU B CA 1
ATOM 1655 C C . GLU B 1 64 ? -11.391 -24.375 -5.473 1 93.06 64 GLU B C 1
ATOM 1657 O O . GLU B 1 64 ? -11.609 -23.688 -6.469 1 93.06 64 GLU B O 1
ATOM 1662 N N . GLY B 1 65 ? -11.031 -25.75 -5.449 1 91.12 65 GLY B N 1
ATOM 1663 C CA . GLY B 1 65 ? -10.555 -26.266 -6.723 1 91.12 65 GLY B CA 1
ATOM 1664 C C . GLY B 1 65 ? -9.328 -25.547 -7.242 1 91.12 65 GLY B C 1
ATOM 1665 O O . GLY B 1 65 ? -8.289 -25.516 -6.57 1 91.12 65 GLY B O 1
ATOM 1666 N N . THR B 1 66 ? -9.492 -24.891 -8.453 1 89.5 66 THR B N 1
ATOM 1667 C CA . THR B 1 66 ? -8.359 -24.172 -9.039 1 89.5 66 THR B CA 1
ATOM 1668 C C . THR B 1 66 ? -8.523 -22.672 -8.891 1 89.5 66 THR B C 1
ATOM 1670 O O . THR B 1 66 ? -7.723 -21.891 -9.414 1 89.5 66 THR B O 1
ATOM 1673 N N . ARG B 1 67 ? -9.508 -22.359 -8.125 1 90.94 67 ARG B N 1
ATOM 1674 C CA . ARG B 1 67 ? -9.758 -20.938 -7.973 1 90.94 67 ARG B CA 1
ATOM 1675 C C . ARG B 1 67 ? -9.234 -20.422 -6.633 1 90.94 67 ARG B C 1
ATOM 1677 O O . ARG B 1 67 ? -9.703 -20.844 -5.574 1 90.94 67 ARG B O 1
ATOM 1684 N N . LEU B 1 68 ? -8.242 -19.562 -6.672 1 93 68 LEU B N 1
ATOM 1685 C CA . LEU B 1 68 ? -7.695 -18.906 -5.492 1 93 68 LEU B CA 1
ATOM 1686 C C . LEU B 1 68 ? -8.359 -17.547 -5.273 1 93 68 LEU B C 1
ATOM 1688 O O . LEU B 1 68 ? -8.305 -16.688 -6.148 1 93 68 LEU B O 1
ATOM 1692 N N . THR B 1 69 ? -8.977 -17.406 -4.121 1 93.62 69 THR B N 1
ATOM 1693 C CA . THR B 1 69 ? -9.664 -16.156 -3.828 1 93.62 69 THR B CA 1
ATOM 1694 C C . THR B 1 69 ? -9.062 -15.484 -2.6 1 93.62 69 THR B C 1
ATOM 1696 O O . THR B 1 69 ? -8.82 -16.141 -1.582 1 93.62 69 THR B O 1
ATOM 1699 N N . VAL B 1 70 ? -8.734 -14.195 -2.768 1 95 70 VAL B N 1
ATOM 1700 C CA . VAL B 1 70 ? -8.281 -13.375 -1.65 1 95 70 VAL B CA 1
ATOM 1701 C C . VAL B 1 70 ? -9.305 -12.266 -1.379 1 95 70 VAL B C 1
ATOM 1703 O O . VAL B 1 70 ? -9.664 -11.516 -2.283 1 95 70 VAL B O 1
ATOM 1706 N N . LYS B 1 71 ? -9.727 -12.281 -0.144 1 96 71 LYS B N 1
ATOM 1707 C CA . LYS B 1 71 ? -10.672 -11.25 0.28 1 96 71 LYS B CA 1
ATOM 1708 C C . LYS B 1 71 ? -10.133 -10.469 1.475 1 96 71 LYS B C 1
ATOM 1710 O O . LYS B 1 71 ? -9.414 -11.023 2.312 1 96 71 LYS B O 1
ATOM 1715 N N . GLY B 1 72 ? -10.531 -9.18 1.483 1 95.94 72 GLY B N 1
ATOM 1716 C CA . GLY B 1 72 ? -10.148 -8.359 2.621 1 95.94 72 GLY B CA 1
ATOM 1717 C C . GLY B 1 72 ? -11.125 -7.238 2.904 1 95.94 72 GLY B C 1
ATOM 1718 O O . GLY B 1 72 ? -11.68 -6.645 1.979 1 95.94 72 GLY B O 1
ATOM 1719 N N . THR B 1 73 ? -11.289 -6.957 4.137 1 95.38 73 THR B N 1
ATOM 1720 C CA . THR B 1 73 ? -12.055 -5.801 4.605 1 95.38 73 THR B CA 1
ATOM 1721 C C . THR B 1 73 ? -11.25 -5.004 5.629 1 95.38 73 THR B C 1
ATOM 1723 O O . THR B 1 73 ? -10.945 -5.5 6.715 1 95.38 73 THR B O 1
ATOM 1726 N N . PRO B 1 74 ? -10.914 -3.775 5.207 1 92.88 74 PRO B N 1
ATOM 1727 C CA . PRO B 1 74 ? -10.125 -2.998 6.168 1 92.88 74 PRO B CA 1
ATOM 1728 C C . PRO B 1 74 ? -10.945 -2.562 7.383 1 92.88 74 PRO B C 1
ATOM 1730 O O . PRO B 1 74 ? -12.172 -2.438 7.293 1 92.88 74 PRO B O 1
ATOM 1733 N N . GLU B 1 75 ? -10.203 -2.354 8.43 1 90.69 75 GLU B N 1
ATOM 1734 C CA . GLU B 1 75 ? -10.867 -1.827 9.625 1 90.69 75 GLU B CA 1
ATOM 1735 C C . GLU B 1 75 ? -11.414 -0.424 9.375 1 90.69 75 GLU B C 1
ATOM 1737 O O . GLU B 1 75 ? -10.742 0.41 8.766 1 90.69 75 GLU B O 1
ATOM 1742 N N . GLN B 1 76 ? -12.602 -0.249 9.742 1 84.19 76 GLN B N 1
ATOM 1743 C CA . GLN B 1 76 ? -13.227 1.062 9.578 1 84.19 76 GLN B CA 1
ATOM 1744 C C . GLN B 1 76 ? -12.844 1.998 10.719 1 84.19 76 GLN B C 1
ATOM 1746 O O . GLN B 1 76 ? -12.812 1.586 11.883 1 84.19 76 GLN B O 1
ATOM 1751 N N . PRO B 1 77 ? -12.578 3.195 10.234 1 79.12 77 PRO B N 1
ATOM 1752 C CA . PRO B 1 77 ? -12.312 4.137 11.32 1 79.12 77 PRO B CA 1
ATOM 1753 C C . PRO B 1 77 ? -13.531 4.395 12.195 1 79.12 77 PRO B C 1
ATOM 1755 O O . PRO B 1 77 ? -14.664 4.32 11.711 1 79.12 77 PRO B O 1
ATOM 1758 N N . GLU B 1 78 ? -13.25 4.57 13.438 1 77.75 78 GLU B N 1
ATOM 1759 C CA . GLU B 1 78 ? -14.336 4.824 14.375 1 77.75 78 GLU B CA 1
ATOM 1760 C C . GLU B 1 78 ? -15.078 6.113 14.031 1 77.75 78 GLU B C 1
ATOM 1762 O O . GLU B 1 78 ? -16.312 6.176 14.117 1 77.75 78 GLU B O 1
ATOM 1767 N N . ASN B 1 79 ? -14.367 7.184 13.656 1 78.06 79 ASN B N 1
ATOM 1768 C CA . ASN B 1 79 ? -14.938 8.469 13.266 1 78.06 79 ASN B CA 1
ATOM 1769 C C . ASN B 1 79 ? -14.516 8.867 11.852 1 78.06 79 ASN B C 1
ATOM 1771 O O . ASN B 1 79 ? -13.445 8.477 11.383 1 78.06 79 ASN B O 1
ATOM 1775 N N . GLU B 1 80 ? -15.453 9.469 11.18 1 77.56 80 GLU B N 1
ATOM 1776 C CA . GLU B 1 80 ? -15.109 9.961 9.852 1 77.56 80 GLU B CA 1
ATOM 1777 C C . GLU B 1 80 ? -14.195 11.18 9.93 1 77.56 80 GLU B C 1
ATOM 1779 O O . GLU B 1 80 ? -14.609 12.242 10.383 1 77.56 80 GLU B O 1
ATOM 1784 N N . PRO B 1 81 ? -13.047 10.914 9.602 1 78.25 81 PRO B N 1
ATOM 1785 C CA . PRO B 1 81 ? -12.125 12.047 9.703 1 78.25 81 PRO B CA 1
ATOM 1786 C C . PRO B 1 81 ? -12.43 13.141 8.688 1 78.25 81 PRO B C 1
ATOM 1788 O O . PRO B 1 81 ? -13.078 12.891 7.672 1 78.25 81 PRO B O 1
ATOM 1791 N N . LYS B 1 82 ? -12.148 14.352 9.117 1 86.44 82 LYS B N 1
ATOM 1792 C CA . LYS B 1 82 ? -12.188 15.453 8.156 1 86.44 82 LYS B CA 1
ATOM 1793 C C . LYS B 1 82 ? -10.969 15.422 7.238 1 86.44 82 LYS B C 1
ATOM 1795 O O . LYS B 1 82 ? -9.852 15.719 7.668 1 86.44 82 LYS B O 1
ATOM 1800 N N . TRP B 1 83 ? -11.258 15.172 6.004 1 85.62 83 TRP B N 1
ATOM 1801 C CA . TRP B 1 83 ? -10.164 14.984 5.062 1 85.62 83 TRP B CA 1
ATOM 1802 C C . TRP B 1 83 ? -9.734 16.312 4.445 1 85.62 83 TRP B C 1
ATOM 1804 O O . TRP B 1 83 ? -10.578 17.078 3.965 1 85.62 83 TRP B O 1
ATOM 1814 N N . LEU B 1 84 ? -8.508 16.5 4.609 1 83.56 84 LEU B N 1
ATOM 1815 C CA . LEU B 1 84 ? -7.914 17.609 3.883 1 83.56 84 LEU B CA 1
ATOM 1816 C C . LEU B 1 84 ? -7.371 17.156 2.531 1 83.56 84 LEU B C 1
ATOM 1818 O O . LEU B 1 84 ? -7.348 17.938 1.575 1 83.56 84 LEU B O 1
ATOM 1822 N N . HIS B 1 85 ? -6.918 15.984 2.449 1 86.62 85 HIS B N 1
ATOM 1823 C CA . HIS B 1 85 ? -6.457 15.32 1.237 1 86.62 85 HIS B CA 1
ATOM 1824 C C . HIS B 1 85 ? -6.625 13.805 1.346 1 86.62 85 HIS B C 1
ATOM 1826 O O . HIS B 1 85 ? -6.273 13.211 2.365 1 86.62 85 HIS B O 1
ATOM 1832 N N . GLN B 1 86 ? -7.191 13.203 0.202 1 85.19 86 GLN B N 1
ATOM 1833 C CA . GLN B 1 86 ? -7.398 11.758 0.19 1 85.19 86 GLN B CA 1
ATOM 1834 C C . GLN B 1 86 ? -6.828 11.133 -1.078 1 85.19 86 GLN B C 1
ATOM 1836 O O . GLN B 1 86 ? -7.391 11.281 -2.162 1 85.19 86 GLN B O 1
ATOM 1841 N N . GLY B 1 87 ? -5.797 10.453 -0.852 1 87.44 87 GLY B N 1
ATOM 1842 C CA . GLY B 1 87 ? -5.18 9.781 -1.983 1 87.44 87 GLY B CA 1
ATOM 1843 C C . GLY B 1 87 ? -5.09 8.273 -1.804 1 87.44 87 GLY B C 1
ATOM 1844 O O . GLY B 1 87 ? -4.82 7.543 -2.76 1 87.44 87 GLY B O 1
ATOM 1845 N N . LEU B 1 88 ? -5.328 7.801 -0.637 1 89.31 88 LEU B N 1
ATOM 1846 C CA . LEU B 1 88 ? -5.219 6.379 -0.33 1 89.31 88 LEU B CA 1
ATOM 1847 C C . LEU B 1 88 ? -6.523 5.652 -0.645 1 89.31 88 LEU B C 1
ATOM 1849 O O . LEU B 1 88 ? -7.609 6.168 -0.367 1 89.31 88 LEU B O 1
ATOM 1853 N N . VAL B 1 89 ? -6.305 4.613 -1.318 1 86.06 89 VAL B N 1
ATOM 1854 C CA . VAL B 1 89 ? -7.453 3.736 -1.522 1 86.06 89 VAL B CA 1
ATOM 1855 C C . VAL B 1 89 ? -7.336 2.512 -0.618 1 86.06 89 VAL B C 1
ATOM 1857 O O . VAL B 1 89 ? -6.363 1.759 -0.704 1 86.06 89 VAL B O 1
ATOM 1860 N N . MET B 1 90 ? -8.141 2.461 0.304 1 90.81 90 MET B N 1
ATOM 1861 C CA . MET B 1 90 ? -8.289 1.308 1.187 1 90.81 90 MET B CA 1
ATOM 1862 C C . MET B 1 90 ? -9.758 0.899 1.305 1 90.81 90 MET B C 1
ATOM 1864 O O . MET B 1 90 ? -10.516 1.514 2.053 1 90.81 90 MET B O 1
ATOM 1868 N N . GLN B 1 91 ? -10.039 -0.117 0.664 1 91.19 91 GLN B N 1
ATOM 1869 C CA . GLN B 1 91 ? -11.43 -0.532 0.588 1 91.19 91 GLN B CA 1
ATOM 1870 C C . GLN B 1 91 ? -11.555 -2.053 0.56 1 91.19 91 GLN B C 1
ATOM 1872 O O . GLN B 1 91 ? -10.57 -2.754 0.324 1 91.19 91 GLN B O 1
ATOM 1877 N N . PRO B 1 92 ? -12.758 -2.494 0.984 1 93.25 92 PRO B N 1
ATOM 1878 C CA . PRO B 1 92 ? -12.938 -3.939 0.82 1 93.25 92 PRO B CA 1
ATOM 1879 C C . PRO B 1 92 ? -12.641 -4.414 -0.601 1 93.25 92 PRO B C 1
ATOM 1881 O O . PRO B 1 92 ? -12.875 -3.676 -1.562 1 93.25 92 PRO B O 1
ATOM 1884 N N . PHE B 1 93 ? -12.164 -5.621 -0.682 1 89.56 93 PHE B N 1
ATOM 1885 C CA . PHE B 1 93 ? -11.844 -6.145 -2.006 1 89.56 93 PHE B CA 1
ATOM 1886 C C . PHE B 1 93 ? -12.031 -7.656 -2.053 1 89.56 93 PHE B C 1
ATOM 1888 O O . PHE B 1 93 ? -12.109 -8.305 -1.01 1 89.56 93 PHE B O 1
ATOM 1895 N N . SER B 1 94 ? -12.164 -8.172 -3.227 1 92 94 SER B N 1
ATOM 1896 C CA . SER B 1 94 ? -12.141 -9.594 -3.553 1 92 94 SER B CA 1
ATOM 1897 C C . SER B 1 94 ? -11.422 -9.844 -4.875 1 92 94 SER B C 1
ATOM 1899 O O . SER B 1 94 ? -11.859 -9.367 -5.922 1 92 94 SER B O 1
ATOM 1901 N N . LEU B 1 95 ? -10.281 -10.578 -4.738 1 88.12 95 LEU B N 1
ATOM 1902 C CA . LEU B 1 95 ? -9.5 -10.93 -5.914 1 88.12 95 LEU B CA 1
ATOM 1903 C C . LEU B 1 95 ? -9.422 -12.438 -6.094 1 88.12 95 LEU B C 1
ATOM 1905 O O . LEU B 1 95 ? -9.25 -13.172 -5.117 1 88.12 95 LEU B O 1
ATOM 1909 N N . SER B 1 96 ? -9.547 -12.797 -7.293 1 91.44 96 SER B N 1
ATOM 1910 C CA . SER B 1 96 ? -9.469 -14.234 -7.551 1 91.44 96 SER B CA 1
ATOM 1911 C C . SER B 1 96 ? -8.531 -14.531 -8.711 1 91.44 96 SER B C 1
ATOM 1913 O O . SER B 1 96 ? -8.461 -13.773 -9.68 1 91.44 96 SER B O 1
ATOM 1915 N N . PHE B 1 97 ? -7.918 -15.695 -8.602 1 87.94 97 PHE B N 1
ATOM 1916 C CA . PHE B 1 97 ? -7.004 -16.219 -9.617 1 87.94 97 PHE B CA 1
ATOM 1917 C C . PHE B 1 97 ? -7.32 -17.672 -9.93 1 87.94 97 PHE B C 1
ATOM 1919 O O . PHE B 1 97 ? -7.586 -18.469 -9.023 1 87.94 97 PHE B O 1
ATOM 1926 N N . THR B 1 98 ? -7.293 -17.969 -11.172 1 89.69 98 THR B N 1
ATOM 1927 C CA . THR B 1 98 ? -7.441 -19.359 -11.555 1 89.69 98 THR B CA 1
ATOM 1928 C C . THR B 1 98 ? -6.074 -20.016 -11.75 1 89.69 98 THR B C 1
ATOM 1930 O O . THR B 1 98 ? -5.285 -19.578 -12.586 1 89.69 98 THR B O 1
ATOM 1933 N N . LEU B 1 99 ? -5.922 -21.062 -11 1 87.19 99 LEU B N 1
ATOM 1934 C C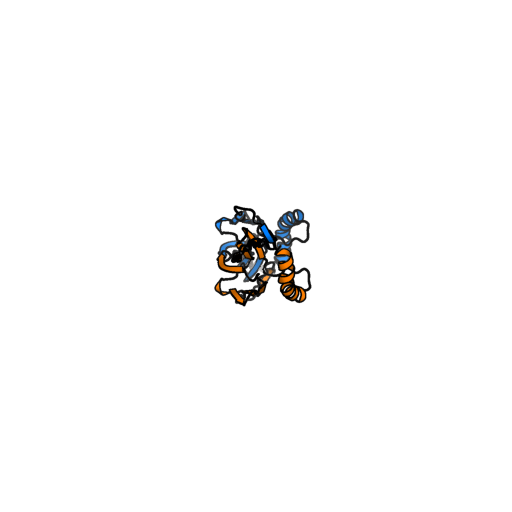A . LEU B 1 99 ? -4.652 -21.766 -11.086 1 87.19 99 LEU B CA 1
ATOM 1935 C C . LEU B 1 99 ? -4.758 -22.953 -12.039 1 87.19 99 LEU B C 1
ATOM 1937 O O . LEU B 1 99 ? -5.848 -23.484 -12.266 1 87.19 99 LEU B O 1
ATOM 1941 N N . ALA B 1 100 ? -3.572 -23.297 -12.617 1 82.44 100 ALA B N 1
ATOM 1942 C CA . ALA B 1 100 ? -3.537 -24.547 -13.383 1 82.44 100 ALA B CA 1
ATOM 1943 C C . ALA B 1 100 ? -3.742 -25.75 -12.469 1 82.44 100 ALA B C 1
ATOM 1945 O O . ALA B 1 100 ? -3.504 -25.672 -11.266 1 82.44 100 ALA B O 1
ATOM 1946 N N . GLU B 1 101 ? -4.148 -26.828 -13.062 1 83.12 101 GLU B N 1
ATOM 1947 C CA . GLU B 1 101 ? -4.441 -28.047 -12.297 1 83.12 101 GLU B CA 1
ATOM 1948 C C . GLU B 1 101 ? -3.201 -28.547 -11.562 1 83.12 101 GLU B C 1
ATOM 1950 O O . GLU B 1 101 ? -3.305 -29.125 -10.477 1 83.12 101 GLU B O 1
ATOM 1955 N N . ASN B 1 102 ? -2.055 -28.406 -12.148 1 87.62 102 ASN B N 1
ATOM 1956 C CA . ASN B 1 102 ? -0.833 -28.938 -11.547 1 87.62 102 ASN B CA 1
ATOM 1957 C C . ASN B 1 102 ? -0.146 -27.891 -10.672 1 87.62 102 ASN B C 1
ATOM 1959 O O . ASN B 1 102 ? 1.058 -27.969 -10.422 1 87.62 102 ASN B O 1
ATOM 1963 N N . MET B 1 103 ? -0.928 -26.859 -10.281 1 89 103 MET B N 1
ATOM 1964 C CA . MET B 1 103 ? -0.384 -25.828 -9.398 1 89 103 MET B CA 1
ATOM 1965 C C . MET B 1 103 ? -1.031 -25.891 -8.023 1 89 103 MET B C 1
ATOM 1967 O O . MET B 1 103 ? -2.221 -26.188 -7.902 1 89 103 MET B O 1
ATOM 1971 N N . GLU B 1 104 ? -0.167 -25.594 -6.984 1 92.31 104 GLU B N 1
ATOM 1972 C CA . GLU B 1 104 ? -0.672 -25.578 -5.617 1 92.31 104 GLU B CA 1
ATOM 1973 C C . GLU B 1 104 ? -0.136 -24.375 -4.844 1 92.31 104 GLU B C 1
ATOM 1975 O O . GLU B 1 104 ? 0.909 -23.828 -5.195 1 92.31 104 GLU B O 1
ATOM 1980 N N . VAL B 1 105 ? -0.99 -24.016 -3.838 1 94.88 105 VAL B N 1
ATOM 1981 C CA . VAL B 1 105 ? -0.521 -22.969 -2.932 1 94.88 105 VAL B CA 1
ATOM 1982 C C . VAL B 1 105 ? 0.428 -23.562 -1.898 1 94.88 105 VAL B C 1
ATOM 1984 O O . VAL B 1 105 ? 0.049 -24.469 -1.148 1 94.88 105 VAL B O 1
ATOM 1987 N N . SER B 1 106 ? 1.659 -23.047 -1.926 1 95.31 106 SER B N 1
ATOM 1988 C CA . SER B 1 106 ? 2.641 -23.625 -1.009 1 95.31 106 SER B CA 1
ATOM 1989 C C . SER B 1 106 ? 2.744 -22.797 0.271 1 95.31 106 SER B C 1
ATOM 1991 O O . SER B 1 106 ? 3.305 -23.25 1.268 1 95.31 106 SER B O 1
ATOM 1993 N N . GLY B 1 107 ? 2.256 -21.594 0.312 1 95.69 107 GLY B N 1
ATOM 1994 C CA . GLY B 1 107 ? 2.287 -20.766 1.511 1 95.69 107 GLY B CA 1
ATOM 1995 C C . GLY B 1 107 ? 1.878 -19.328 1.258 1 95.69 107 GLY B C 1
ATOM 1996 O O . GLY B 1 107 ? 1.774 -18.906 0.106 1 95.69 107 GLY B O 1
ATOM 1997 N N . ALA B 1 108 ? 1.601 -18.625 2.4 1 97.5 108 ALA B N 1
ATOM 1998 C CA . ALA B 1 108 ? 1.275 -17.203 2.33 1 97.5 108 ALA B CA 1
ATOM 1999 C C . ALA B 1 108 ? 1.871 -16.438 3.514 1 97.5 108 ALA B C 1
ATOM 2001 O O . ALA B 1 108 ? 1.878 -16.938 4.641 1 97.5 108 ALA B O 1
ATOM 2002 N N . THR B 1 109 ? 2.402 -15.297 3.246 1 97.62 109 THR B N 1
ATOM 2003 C CA . THR B 1 109 ? 2.947 -14.453 4.301 1 97.62 109 THR B CA 1
ATOM 2004 C C . THR B 1 109 ? 2.461 -13.016 4.141 1 97.62 109 THR B C 1
ATOM 2006 O O . THR B 1 109 ? 2.201 -12.562 3.023 1 97.62 109 THR B O 1
ATOM 2009 N N . PHE B 1 110 ? 2.244 -12.352 5.203 1 97.25 110 PHE B N 1
ATOM 2010 C CA . PHE B 1 110 ? 1.852 -10.945 5.223 1 97.25 110 PHE B CA 1
ATOM 2011 C C . PHE B 1 110 ? 2.852 -10.117 6.016 1 97.25 110 PHE B C 1
ATOM 2013 O O . PHE B 1 110 ? 2.939 -10.234 7.238 1 97.25 110 PHE B O 1
ATOM 2020 N N . THR B 1 111 ? 3.619 -9.234 5.281 1 96 111 THR B N 1
ATOM 2021 C CA . THR B 1 111 ? 4.68 -8.461 5.918 1 96 111 THR B CA 1
ATOM 2022 C C . THR B 1 111 ? 4.68 -7.02 5.402 1 96 111 THR B C 1
ATOM 2024 O O . THR B 1 111 ? 4.723 -6.789 4.191 1 96 111 THR B O 1
ATOM 2027 N N . ASN B 1 112 ? 4.531 -6.043 6.277 1 95.88 112 ASN B N 1
ATOM 2028 C CA . ASN B 1 112 ? 4.621 -4.621 5.961 1 95.88 112 ASN B CA 1
ATOM 2029 C C . ASN B 1 112 ? 3.652 -4.23 4.852 1 95.88 112 ASN B C 1
ATOM 2031 O O . ASN B 1 112 ? 4.027 -3.531 3.908 1 95.88 112 ASN B O 1
ATOM 2035 N N . GLY B 1 113 ? 2.527 -4.828 4.961 1 97.25 113 GLY B N 1
ATOM 2036 C CA . GLY B 1 113 ? 1.461 -4.43 4.055 1 97.25 113 GLY B CA 1
ATOM 2037 C C . GLY B 1 113 ? 1.493 -5.172 2.73 1 97.25 113 GLY B C 1
ATOM 2038 O O . GLY B 1 113 ? 0.727 -4.855 1.818 1 97.25 113 GLY B O 1
ATOM 2039 N N . LEU B 1 114 ? 2.4 -6.148 2.633 1 97.75 114 LEU B N 1
ATOM 2040 C CA . LEU B 1 114 ? 2.453 -6.984 1.438 1 97.75 114 LEU B CA 1
ATOM 2041 C C . LEU B 1 114 ? 2.006 -8.406 1.755 1 97.75 114 LEU B C 1
ATOM 2043 O O . LEU B 1 114 ? 2.525 -9.039 2.68 1 97.75 114 LEU B O 1
ATOM 2047 N N . LEU B 1 115 ? 1.068 -8.859 0.967 1 98.12 115 LEU B N 1
ATOM 2048 C CA . LEU B 1 115 ? 0.7 -10.273 1.013 1 98.12 115 LEU B CA 1
ATOM 2049 C C . LEU B 1 115 ? 1.409 -11.055 -0.086 1 98.12 115 LEU B C 1
ATOM 2051 O O . LEU B 1 115 ? 1.27 -10.742 -1.27 1 98.12 115 LEU B O 1
ATOM 2055 N N . HIS B 1 116 ? 2.166 -12.023 0.322 1 97.62 116 HIS B N 1
ATOM 2056 C CA . HIS B 1 116 ? 2.805 -12.938 -0.617 1 97.62 116 HIS B CA 1
ATOM 2057 C C . HIS B 1 116 ? 2.121 -14.297 -0.608 1 97.62 116 HIS B C 1
ATOM 2059 O O . HIS B 1 116 ? 1.946 -14.906 0.453 1 97.62 116 HIS B O 1
ATOM 2065 N N . ILE B 1 117 ? 1.731 -14.75 -1.779 1 97.19 117 ILE B N 1
ATOM 2066 C CA . ILE B 1 117 ? 1.201 -16.094 -1.956 1 97.19 117 ILE B CA 1
ATOM 2067 C C . ILE B 1 117 ? 2.117 -16.891 -2.883 1 97.19 117 ILE B C 1
ATOM 2069 O O . ILE B 1 117 ? 2.266 -16.562 -4.059 1 97.19 117 ILE B O 1
ATOM 2073 N N . ASP B 1 118 ? 2.633 -17.938 -2.314 1 96.69 118 ASP B N 1
ATOM 2074 C CA . ASP B 1 118 ? 3.574 -18.766 -3.064 1 96.69 118 ASP B CA 1
ATOM 2075 C C . ASP B 1 118 ? 2.869 -19.969 -3.703 1 96.69 118 ASP B C 1
ATOM 2077 O O . ASP B 1 118 ? 2.074 -20.641 -3.051 1 96.69 118 ASP B O 1
ATOM 2081 N N . LEU B 1 119 ? 3.275 -20.125 -5.004 1 95 119 LEU B N 1
ATOM 2082 C CA . LEU B 1 119 ? 2.688 -21.219 -5.773 1 95 119 LEU B CA 1
ATOM 2083 C C . LEU B 1 119 ? 3.771 -22.141 -6.332 1 95 119 LEU B C 1
ATOM 2085 O O . LEU B 1 119 ? 4.844 -21.672 -6.723 1 95 119 LEU B O 1
ATOM 2089 N N . THR B 1 120 ? 3.422 -23.406 -6.383 1 94.69 120 THR B N 1
ATOM 2090 C CA . THR B 1 120 ? 4.316 -24.375 -6.988 1 94.69 120 THR B CA 1
ATOM 2091 C C . THR B 1 120 ? 3.59 -25.188 -8.062 1 94.69 120 THR B C 1
ATOM 2093 O O . THR B 1 120 ? 2.412 -25.516 -7.91 1 94.69 120 THR B O 1
ATOM 2096 N N . ARG B 1 121 ? 4.309 -25.375 -9.109 1 89.06 121 ARG B N 1
ATOM 2097 C CA . ARG B 1 121 ? 3.795 -26.234 -10.18 1 89.06 121 ARG B CA 1
ATOM 2098 C C . ARG B 1 121 ? 4.352 -27.641 -10.07 1 89.06 121 ARG B C 1
ATOM 2100 O O . ARG B 1 121 ? 5.562 -27.828 -9.945 1 89.06 121 ARG B O 1
ATOM 2107 N N . ASN B 1 122 ? 3.422 -28.609 -10.109 1 83.81 122 ASN B N 1
ATOM 2108 C CA . ASN B 1 122 ? 3.842 -30 -10.078 1 83.81 122 ASN B CA 1
ATOM 2109 C C . ASN B 1 122 ? 3.877 -30.609 -11.477 1 83.81 122 ASN B C 1
ATOM 2111 O O . ASN B 1 122 ? 2.947 -30.422 -12.266 1 83.81 122 ASN B O 1
ATOM 2115 N N . GLU B 1 123 ? 5.047 -30.75 -12.102 1 72.94 123 GLU B N 1
ATOM 2116 C CA . GLU B 1 123 ? 5.145 -31.375 -13.422 1 72.94 123 GLU B CA 1
ATOM 2117 C C . GLU B 1 123 ? 4.715 -32.844 -13.383 1 72.94 123 GLU B C 1
ATOM 2119 O O . GLU B 1 123 ? 5.148 -33.594 -12.516 1 72.94 123 GLU B O 1
ATOM 2124 N N . PRO B 1 124 ? 3.643 -33.031 -14.172 1 65.25 124 PRO B N 1
ATOM 2125 C CA . PRO B 1 124 ? 3.369 -34.469 -14.219 1 65.25 124 PRO B CA 1
ATOM 2126 C C . PRO B 1 124 ? 4.59 -35.312 -14.625 1 65.25 124 PRO B C 1
ATOM 2128 O O . PRO B 1 124 ? 5.449 -34.812 -15.359 1 65.25 124 PRO B O 1
ATOM 2131 N N . GLU B 1 125 ? 4.969 -36.219 -13.766 1 56.59 125 GLU B N 1
ATOM 2132 C CA . GLU B 1 125 ? 6.008 -37.188 -14.148 1 56.59 125 GLU B CA 1
ATOM 2133 C C . GLU B 1 125 ? 5.832 -37.625 -15.602 1 56.59 125 GLU B C 1
ATOM 2135 O O . GLU B 1 125 ? 4.762 -38.125 -15.977 1 56.59 125 GLU B O 1
ATOM 2140 N N . THR B 1 126 ? 6.277 -36.781 -16.438 1 56.44 126 THR B N 1
ATOM 2141 C CA . THR B 1 126 ? 6.207 -37.312 -17.797 1 56.44 126 THR B CA 1
ATOM 2142 C C . THR B 1 126 ? 6.508 -38.781 -17.828 1 56.44 126 THR B C 1
ATOM 2144 O O . THR B 1 126 ? 7.527 -39.25 -17.297 1 56.44 126 THR B O 1
ATOM 2147 N N . ILE B 1 127 ? 5.449 -39.531 -17.875 1 55.12 127 ILE B N 1
ATOM 2148 C CA . ILE B 1 127 ? 5.695 -40.938 -18.141 1 55.12 127 ILE B CA 1
ATOM 2149 C C . ILE B 1 127 ? 6.484 -41.094 -19.438 1 55.12 127 ILE B C 1
ATOM 2151 O O . ILE B 1 127 ? 6.043 -40.625 -20.5 1 55.12 127 ILE B O 1
ATOM 2155 N N . PRO B 1 128 ? 7.773 -41.281 -19.328 1 58.12 128 PRO B N 1
ATOM 2156 C CA . PRO B 1 128 ? 8.516 -41.469 -20.578 1 58.12 128 PRO B CA 1
ATOM 2157 C C . PRO B 1 128 ? 7.809 -42.406 -21.547 1 58.12 128 PRO B C 1
ATOM 2159 O O . PRO B 1 128 ? 7.105 -43.344 -21.125 1 58.12 128 PRO B O 1
ATOM 2162 N N . PRO B 1 129 ? 7.535 -41.875 -22.672 1 60.19 129 PRO B N 1
ATOM 2163 C CA . PRO B 1 129 ? 6.938 -42.781 -23.656 1 60.19 129 PRO B CA 1
ATOM 2164 C C . PRO B 1 129 ? 7.629 -44.125 -23.703 1 60.19 129 PRO B C 1
ATOM 2166 O O . PRO B 1 129 ? 8.859 -44.219 -23.609 1 60.19 129 PRO B O 1
ATOM 2169 N N . GLN B 1 130 ? 6.961 -45.094 -23.203 1 59.12 130 GLN B N 1
ATOM 2170 C CA . GLN B 1 130 ? 7.516 -46.438 -23.312 1 59.12 130 GLN B CA 1
ATOM 2171 C C . GLN B 1 130 ? 7.715 -46.844 -24.766 1 59.12 130 GLN B C 1
ATOM 2173 O O . GLN B 1 130 ? 6.77 -46.844 -25.562 1 59.12 130 GLN B O 1
ATOM 2178 N N . ARG B 1 131 ? 8.867 -46.688 -25.156 1 61.25 131 ARG B N 1
ATOM 2179 C CA . ARG B 1 131 ? 9.164 -47.188 -26.5 1 61.25 131 ARG B CA 1
ATOM 2180 C C . ARG B 1 131 ? 8.844 -48.688 -26.594 1 61.25 131 ARG B C 1
ATOM 2182 O O . ARG B 1 131 ? 9.32 -49.469 -25.781 1 61.25 131 ARG B O 1
ATOM 2189 N N . ILE B 1 132 ? 7.781 -49.062 -27.188 1 60.31 132 ILE B N 1
ATOM 2190 C CA . ILE B 1 132 ? 7.465 -50.438 -27.453 1 60.31 132 ILE B CA 1
ATOM 2191 C C . ILE B 1 132 ? 8.398 -51 -28.531 1 60.31 132 ILE B C 1
ATOM 2193 O O . ILE B 1 132 ? 8.43 -50.5 -29.656 1 60.31 132 ILE B O 1
ATOM 2197 N N . ALA B 1 133 ? 9.398 -51.625 -28.188 1 59.91 133 ALA B N 1
ATOM 2198 C CA . ALA B 1 133 ? 10.281 -52.312 -29.141 1 59.91 133 ALA B CA 1
ATOM 2199 C C . ALA B 1 133 ? 9.492 -53.281 -30.031 1 59.91 133 ALA B C 1
ATOM 2201 O O . ALA B 1 133 ? 8.672 -54.062 -29.547 1 59.91 133 ALA B O 1
ATOM 2202 N N . ILE B 1 134 ? 9.25 -52.875 -31.297 1 59.75 134 ILE B N 1
ATOM 2203 C CA . ILE B 1 134 ? 8.656 -53.812 -32.25 1 59.75 134 ILE B CA 1
ATOM 2204 C C . ILE B 1 134 ? 9.555 -55.031 -32.406 1 59.75 134 ILE B C 1
ATOM 2206 O O . ILE B 1 134 ? 10.719 -54.938 -32.781 1 59.75 134 ILE B O 1
ATOM 2210 N N . ASN B 1 135 ? 9.477 -56.062 -31.547 1 55.97 135 ASN B N 1
ATOM 2211 C CA . ASN B 1 135 ? 10.188 -57.312 -31.766 1 55.97 135 ASN B CA 1
ATOM 2212 C C . ASN B 1 135 ? 9.906 -57.906 -33.156 1 55.97 135 ASN B C 1
ATOM 2214 O O . ASN B 1 135 ? 8.75 -57.938 -33.594 1 55.97 135 ASN B O 1
ATOM 2218 N N . GLU B 1 136 ? 10.758 -57.781 -34.219 1 54.12 136 GLU B N 1
ATOM 2219 C CA . GLU B 1 136 ? 10.703 -58.438 -35.5 1 54.12 136 GLU B CA 1
ATOM 2220 C C . GLU B 1 136 ? 10.414 -59.938 -35.312 1 54.12 136 GLU B C 1
ATOM 2222 O O . GLU B 1 136 ? 11.117 -60.625 -34.594 1 54.12 136 GLU B O 1
ATOM 2227 N N . ARG B 1 137 ? 9.133 -60.5 -35.281 1 51.81 137 ARG B N 1
ATOM 2228 C CA . ARG B 1 137 ? 8.859 -61.938 -35.438 1 51.81 137 ARG B CA 1
ATOM 2229 C C . ARG B 1 137 ? 9.68 -62.531 -36.562 1 51.81 137 ARG B C 1
ATOM 2231 O O . ARG B 1 137 ? 9.828 -61.938 -37.625 1 51.81 137 ARG B O 1
ATOM 2238 N N . SER B 1 138 ? 10.648 -63.406 -36.281 1 51.09 138 SER B N 1
ATOM 2239 C CA . SER B 1 138 ? 11.383 -64.25 -37.156 1 51.09 138 SER B CA 1
ATOM 2240 C C . SER B 1 138 ? 10.469 -64.875 -38.25 1 51.09 138 SER B C 1
ATOM 2242 O O . SER B 1 138 ? 9.406 -65.438 -37.938 1 51.09 138 SER B O 1
ATOM 2244 N N . ALA B 1 139 ? 10.297 -64.25 -39.469 1 49.69 139 ALA B N 1
ATOM 2245 C CA . ALA B 1 139 ? 9.727 -64.938 -40.625 1 49.69 139 ALA B CA 1
ATOM 2246 C C . ALA B 1 139 ? 10.078 -66.375 -40.688 1 49.69 139 ALA B C 1
ATOM 2248 O O . ALA B 1 139 ? 11.25 -66.75 -40.656 1 49.69 139 ALA B O 1
ATOM 2249 N N . LEU B 1 140 ? 9.281 -67.25 -40.062 1 43.97 140 LEU B N 1
ATOM 2250 C CA . LEU B 1 140 ? 9.383 -68.688 -40.312 1 43.97 140 LEU B CA 1
ATOM 2251 C C . LEU B 1 140 ? 9.531 -69 -41.812 1 43.97 140 LEU B C 1
ATOM 2253 O O . LEU B 1 140 ? 8.836 -68.375 -42.625 1 43.97 140 LEU B O 1
ATOM 2257 N N . ASN B 1 141 ? 10.719 -69.312 -42.281 1 47.03 141 ASN B N 1
ATOM 2258 C CA . ASN B 1 141 ? 11.094 -69.938 -43.531 1 47.03 141 ASN B CA 1
ATOM 2259 C C . ASN B 1 141 ? 10.133 -71.062 -43.875 1 47.03 141 ASN B C 1
ATOM 2261 O O . ASN B 1 141 ? 10.07 -72.062 -43.188 1 47.03 141 ASN B O 1
ATOM 2265 N N . SER B 1 142 ? 8.805 -70.875 -43.969 1 34.44 142 SER B N 1
ATOM 2266 C CA . SER B 1 142 ? 8.258 -71.875 -44.844 1 34.44 142 SER B CA 1
ATOM 2267 C C . SER B 1 142 ? 8.656 -71.625 -46.312 1 34.44 142 SER B C 1
ATOM 2269 O O . SER B 1 142 ? 8.75 -70.438 -46.719 1 34.44 142 SER B O 1
#

Nearest PDB structures (foldseek):
  7ck4-assembly1_A  TM=7.561E-01  e=2.361E-08  Synechococcus phage S-ShM2
  7ck4-assembly1_C  TM=7.558E-01  e=5.949E-08  Synechococcus phage S-ShM2
  5zul-assembly1_C-2  TM=8.251E-01  e=1.796E-06  Mycobacterium marinum M
  6l6m-assembly1_A  TM=7.592E-01  e=3.200E-06  Entamoeba histolytica
  7bzw-assembly1_1  TM=7.146E-01  e=1.917E-05  Arabidopsis thaliana

Solvent-accessible surface area (backbone atoms only — not comparable to full-atom values): 16538 Å² total; per-residue (Å²): 130,85,74,74,60,52,53,67,47,43,54,63,37,42,38,56,54,44,37,53,49,33,59,73,41,63,62,95,65,80,70,71,64,34,33,29,30,33,36,76,51,99,40,33,35,36,38,35,35,51,41,42,62,41,51,76,87,36,50,46,78,45,74,57,92,44,37,37,36,41,33,37,48,55,80,73,71,92,61,85,66,48,71,72,37,85,50,62,85,78,62,67,40,72,46,56,42,64,49,57,88,50,46,45,80,73,45,74,50,76,53,35,12,26,38,38,38,32,33,36,49,57,74,72,75,70,71,70,78,74,78,73,75,79,74,78,75,79,76,73,85,119,131,84,76,74,57,52,55,65,46,44,54,62,41,41,38,56,59,45,38,52,49,34,59,75,41,63,63,96,66,78,68,72,64,33,35,32,31,34,37,77,51,99,41,34,34,38,39,37,36,50,40,42,60,40,50,76,87,35,49,44,79,45,73,58,91,44,36,37,35,42,34,35,49,55,81,72,70,93,63,86,67,46,71,71,37,84,51,62,86,80,63,67,40,76,45,64,43,68,49,56,88,50,43,44,82,74,46,72,48,76,53,35,12,26,36,38,39,33,32,37,50,56,73,71,76,72,70,68,78,75,78,73,77,79,76,80,75,77,77,73,85,121